Protein AF-A0A0U3KK46-F1 (afdb_monomer)

Secondary structure (DSSP, 8-state):
-PPP-------PPPB-TTSPBP-TTS--SPPPGGGGG--S-GGGGHHHHHHHHHHHHHHHHHB-EEEEEEEETTEEEEEEEETTSPPPEEEEES-SSSS-EEEEETTTEEEEESS--STTS---HHHHHHHHHHHHHHHHTT-EEEEEE--SSSS---EEEEEEE-STT-EEEEEEESSSPP-TTS-SS-EEPPPPPBP-

Nearest PDB structures (foldseek):
  5y31-assembly2_D  TM=2.344E-01  e=5.608E-01  Homo sapiens
  9ixm-assembly1_B  TM=4.205E-01  e=3.441E+00  Lacticaseibacillus
  4iy8-assembly2_B  TM=2.132E-01  e=8.053E+00  Bombyx mori

Structure (mmCIF, N/CA/C/O backbone):
data_AF-A0A0U3KK46-F1
#
_entry.id   AF-A0A0U3KK46-F1
#
loop_
_atom_site.group_PDB
_atom_site.id
_atom_site.type_symbol
_atom_site.label_atom_id
_atom_site.label_alt_id
_atom_site.label_comp_id
_atom_site.label_asym_id
_atom_site.label_entity_id
_atom_site.label_seq_id
_atom_site.pdbx_PDB_ins_code
_atom_site.Cartn_x
_atom_site.Cartn_y
_atom_site.Cartn_z
_atom_site.occupancy
_atom_site.B_iso_or_equiv
_atom_site.auth_seq_id
_atom_site.auth_comp_id
_atom_site.auth_asym_id
_atom_site.auth_atom_id
_atom_site.pdbx_PDB_model_num
ATOM 1 N N . MET A 1 1 ? -5.669 -20.459 -13.314 1.00 53.84 1 MET A N 1
ATOM 2 C CA . MET A 1 1 ? -5.099 -19.539 -12.306 1.00 53.84 1 MET A CA 1
ATOM 3 C C . MET A 1 1 ? -6.221 -18.665 -11.779 1.00 53.84 1 MET A C 1
ATOM 5 O O . MET A 1 1 ? -7.016 -18.204 -12.591 1.00 53.84 1 MET A O 1
ATOM 9 N N . SER A 1 2 ? -6.341 -18.516 -10.459 1.00 68.94 2 SER A N 1
ATOM 10 C CA . SER A 1 2 ? -7.434 -17.754 -9.840 1.00 68.94 2 SER A CA 1
ATOM 11 C C . SER A 1 2 ? -7.131 -16.260 -9.872 1.00 68.94 2 SER A C 1
ATOM 13 O O . SER A 1 2 ? -5.988 -15.866 -9.652 1.00 68.94 2 SER A O 1
ATOM 15 N N . ALA A 1 3 ? -8.153 -15.440 -10.114 1.00 87.25 3 ALA A N 1
ATOM 16 C CA . ALA A 1 3 ? -8.085 -14.023 -9.778 1.00 87.25 3 ALA A CA 1
ATOM 17 C C . ALA A 1 3 ? -7.863 -13.863 -8.264 1.00 87.25 3 ALA A C 1
ATOM 19 O O . ALA A 1 3 ? -8.211 -14.767 -7.490 1.00 87.25 3 ALA A O 1
ATOM 20 N N . TYR A 1 4 ? -7.280 -12.732 -7.861 1.00 94.75 4 TYR A N 1
ATOM 21 C CA . TYR A 1 4 ? -7.233 -12.343 -6.456 1.00 94.75 4 TYR A CA 1
ATOM 22 C C . TYR A 1 4 ? -8.650 -12.328 -5.871 1.00 94.75 4 TYR A C 1
ATOM 24 O O . TYR A 1 4 ? -9.615 -11.963 -6.547 1.00 94.75 4 TYR A O 1
ATOM 32 N N . ARG A 1 5 ? -8.765 -12.751 -4.614 1.00 95.88 5 ARG A N 1
ATOM 33 C CA . ARG A 1 5 ? -10.003 -12.695 -3.847 1.00 95.88 5 ARG A CA 1
ATOM 34 C C . ARG A 1 5 ? -9.671 -12.166 -2.462 1.00 95.88 5 ARG A C 1
ATOM 36 O O . ARG A 1 5 ? -8.870 -12.789 -1.765 1.00 95.88 5 ARG A O 1
ATOM 43 N N . ARG A 1 6 ? -10.332 -11.073 -2.075 1.00 96.38 6 ARG A N 1
ATOM 44 C CA . ARG A 1 6 ? -10.251 -10.523 -0.723 1.00 96.38 6 ARG A CA 1
ATOM 45 C C . ARG A 1 6 ? -10.602 -11.603 0.311 1.00 96.38 6 ARG A C 1
ATOM 47 O O . ARG A 1 6 ? -11.586 -12.328 0.099 1.00 96.38 6 ARG A O 1
ATOM 54 N N . PRO A 1 7 ? -9.813 -11.756 1.389 1.00 97.00 7 PRO A N 1
ATOM 55 C CA . PRO A 1 7 ? -10.197 -12.601 2.512 1.00 97.00 7 PRO A CA 1
ATOM 56 C C . PRO A 1 7 ? -11.500 -12.096 3.143 1.00 97.00 7 PRO A C 1
ATOM 58 O O . PRO A 1 7 ? -11.843 -10.924 3.039 1.00 97.00 7 PRO A O 1
ATOM 61 N N . ASP A 1 8 ? -12.232 -12.986 3.805 1.00 95.69 8 ASP A N 1
ATOM 62 C CA . ASP A 1 8 ? -13.387 -12.567 4.597 1.00 95.69 8 ASP A CA 1
ATOM 63 C C . ASP A 1 8 ? -12.879 -11.807 5.832 1.00 95.69 8 ASP A C 1
ATOM 65 O O . ASP A 1 8 ? -12.147 -12.377 6.646 1.00 95.69 8 ASP A O 1
ATOM 69 N N . VAL A 1 9 ? -13.188 -10.511 5.915 1.00 94.69 9 VAL A N 1
ATOM 70 C CA . VAL A 1 9 ? -12.752 -9.612 6.991 1.00 94.69 9 VAL A CA 1
ATOM 71 C C . VAL A 1 9 ? -13.970 -8.963 7.631 1.00 94.69 9 VAL A C 1
ATOM 73 O O . VAL A 1 9 ? -14.875 -8.490 6.946 1.00 94.69 9 VAL A O 1
ATOM 76 N N . GLU A 1 10 ? -13.994 -8.947 8.959 1.00 91.69 10 GLU A N 1
ATOM 77 C CA . GLU A 1 10 ? -15.065 -8.311 9.717 1.00 91.69 10 GLU A CA 1
ATOM 78 C C . GLU A 1 10 ? -14.791 -6.808 9.841 1.00 91.69 10 GLU A C 1
ATOM 80 O O . GLU A 1 10 ? -13.754 -6.402 10.365 1.00 91.69 10 GLU A O 1
ATOM 85 N N . ILE A 1 11 ? -15.732 -5.985 9.372 1.00 90.62 11 ILE A N 1
ATOM 86 C CA . ILE A 1 11 ? -15.740 -4.541 9.624 1.00 90.62 11 ILE A CA 1
ATOM 87 C C . ILE A 1 11 ? -16.647 -4.306 10.831 1.00 90.62 11 ILE A C 1
ATOM 89 O O . ILE A 1 11 ? -17.875 -4.346 10.728 1.00 90.62 11 ILE A O 1
ATOM 93 N N . ALA A 1 12 ? -16.027 -4.141 11.997 1.00 89.06 12 ALA A N 1
ATOM 94 C CA . ALA A 1 12 ? -16.736 -4.012 13.262 1.00 89.06 12 ALA A CA 1
ATOM 95 C C . ALA A 1 12 ? -17.372 -2.623 13.433 1.00 89.06 12 ALA A C 1
ATOM 97 O O . ALA A 1 12 ? -16.871 -1.612 12.944 1.00 89.06 12 ALA A O 1
ATOM 98 N N . THR A 1 13 ? -18.470 -2.572 14.190 1.00 91.50 13 THR A N 1
ATOM 99 C CA . THR A 1 13 ? -19.022 -1.314 14.708 1.00 91.50 13 THR A CA 1
ATOM 100 C C . THR A 1 13 ? -18.378 -0.995 16.052 1.00 91.50 13 THR A C 1
ATOM 102 O O . THR A 1 13 ? -18.430 -1.811 16.973 1.00 91.50 13 THR A O 1
ATOM 105 N N . PHE A 1 14 ? -17.821 0.206 16.173 1.00 91.19 14 PHE A N 1
ATOM 106 C CA . PHE A 1 14 ? -17.196 0.701 17.399 1.00 91.19 14 PHE A CA 1
ATOM 107 C C . PHE A 1 14 ? -18.153 1.611 18.164 1.00 91.19 14 PHE A C 1
ATOM 109 O O . PHE A 1 14 ? -19.016 2.244 17.555 1.00 91.19 14 PHE A O 1
ATOM 116 N N . LEU A 1 15 ? -18.030 1.652 19.491 1.00 92.00 15 LEU A N 1
ATOM 117 C CA . LEU A 1 15 ? -18.895 2.445 20.366 1.00 92.00 15 LEU A CA 1
ATOM 118 C C . LEU A 1 15 ? -18.085 3.528 21.085 1.00 92.00 15 LEU A C 1
ATOM 120 O O . LEU A 1 15 ? -16.973 3.255 21.529 1.00 92.00 15 LEU A O 1
ATOM 124 N N . ASP A 1 16 ? -18.672 4.716 21.231 1.00 89.06 16 ASP A N 1
ATOM 125 C CA . ASP A 1 16 ? -18.133 5.803 22.050 1.00 89.06 16 ASP A C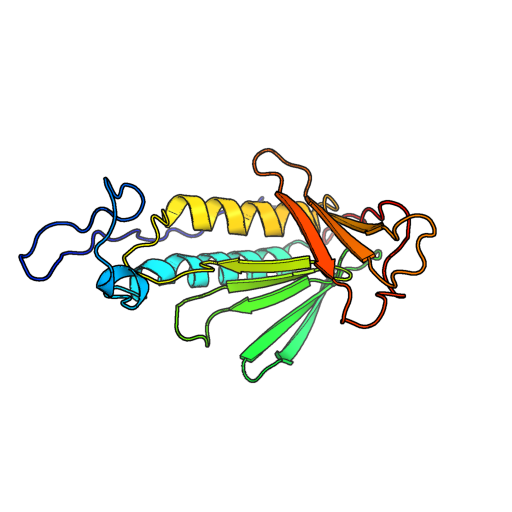A 1
ATOM 126 C C . ASP A 1 16 ? -18.277 5.527 23.560 1.00 89.06 16 ASP A C 1
ATOM 128 O O . ASP A 1 16 ? -18.850 4.518 23.988 1.00 89.06 16 ASP A O 1
ATOM 132 N N . ASP A 1 17 ? -17.772 6.450 24.384 1.00 88.19 17 ASP A N 1
ATOM 133 C CA . ASP A 1 17 ? -17.828 6.360 25.850 1.00 88.19 17 ASP A CA 1
ATOM 134 C C . ASP A 1 17 ? -19.273 6.336 26.398 1.00 88.19 17 ASP A C 1
ATOM 136 O O . ASP A 1 17 ? -19.518 5.863 27.512 1.00 88.19 17 ASP A O 1
ATOM 140 N N . GLU A 1 18 ? -20.254 6.805 25.620 1.00 91.12 18 GLU A N 1
ATOM 141 C CA . GLU A 1 18 ? -21.683 6.743 25.937 1.00 91.12 18 GLU A CA 1
ATOM 142 C C . GLU A 1 18 ? -22.379 5.480 25.390 1.00 91.12 18 GLU A C 1
ATOM 144 O O . GLU A 1 18 ? -23.590 5.311 25.571 1.00 91.12 18 GLU A O 1
ATOM 149 N N . GLY A 1 19 ? -21.636 4.575 24.748 1.00 91.75 19 GLY A N 1
ATOM 150 C CA . GLY A 1 19 ? -22.142 3.333 24.169 1.00 91.75 19 GLY A CA 1
ATOM 151 C C . GLY A 1 19 ? -22.885 3.512 22.842 1.00 91.75 19 GLY A C 1
ATOM 152 O O . GLY A 1 19 ? -23.652 2.629 22.449 1.00 91.75 19 GLY A O 1
ATOM 153 N N . ARG A 1 20 ? -22.709 4.644 22.154 1.00 91.12 20 ARG A N 1
ATOM 154 C CA . ARG A 1 20 ? -23.314 4.925 20.845 1.00 91.12 20 ARG A CA 1
ATOM 155 C C . ARG A 1 20 ? -22.350 4.538 19.722 1.00 91.12 20 ARG A C 1
ATOM 157 O O . ARG A 1 20 ? -21.152 4.744 19.874 1.00 91.12 20 ARG A O 1
ATOM 164 N N . PRO A 1 21 ? -22.841 4.025 18.580 1.00 91.44 21 PRO A N 1
ATOM 165 C CA . PRO A 1 21 ? -21.989 3.746 17.430 1.00 91.44 21 PRO A CA 1
ATOM 166 C C . PRO A 1 21 ? -21.216 4.979 16.954 1.00 91.44 21 PRO A C 1
ATOM 168 O O . PRO A 1 21 ? -21.819 6.024 16.704 1.00 91.44 21 PRO A O 1
ATOM 171 N N . VAL A 1 22 ? -19.901 4.833 16.791 1.00 87.81 22 VAL A N 1
ATOM 172 C CA . VAL A 1 22 ? -19.042 5.837 16.156 1.00 87.81 22 VAL A CA 1
ATOM 173 C C . VAL A 1 22 ? -19.237 5.739 14.638 1.00 87.81 22 VAL A C 1
ATOM 175 O O . VAL A 1 22 ? -19.033 4.660 14.078 1.00 87.81 22 VAL A O 1
ATOM 178 N N . PRO A 1 23 ? -19.632 6.823 13.949 1.00 86.88 23 PRO A N 1
ATOM 179 C CA . PRO A 1 23 ? -19.991 6.778 12.534 1.00 86.88 23 PRO A CA 1
ATOM 180 C C . PRO A 1 23 ? -18.764 6.957 11.624 1.00 86.88 23 PRO A C 1
ATOM 182 O O . PRO A 1 23 ? -18.759 7.832 10.764 1.00 86.88 23 PRO A O 1
ATOM 185 N N . TYR A 1 24 ? -17.713 6.156 11.819 1.00 87.19 24 TYR A N 1
ATOM 186 C CA . TYR A 1 24 ? -16.549 6.169 10.923 1.00 87.19 24 TYR A CA 1
ATOM 187 C C . TYR A 1 24 ? -16.974 5.950 9.458 1.00 87.19 24 TYR A C 1
ATOM 189 O O . TYR A 1 24 ? -17.859 5.132 9.197 1.00 87.19 24 TYR A O 1
ATOM 197 N N . GLY A 1 25 ? -16.373 6.700 8.528 1.00 84.12 25 GLY A N 1
ATOM 198 C CA . GLY A 1 25 ? -16.708 6.693 7.097 1.00 84.12 25 GLY A CA 1
ATOM 199 C C . GLY A 1 25 ? -17.993 7.452 6.738 1.00 84.12 25 GLY A C 1
ATOM 200 O O . GLY A 1 25 ? -18.410 7.471 5.582 1.00 84.12 25 GLY A O 1
ATOM 201 N N . THR A 1 26 ? -18.679 8.026 7.732 1.00 86.31 26 THR A N 1
ATOM 202 C CA . THR A 1 26 ? -19.918 8.799 7.556 1.00 86.31 26 THR A CA 1
ATOM 203 C C . THR A 1 26 ? -20.026 9.973 8.537 1.00 86.31 26 THR A C 1
ATOM 205 O O . THR A 1 26 ? -21.137 10.399 8.887 1.00 86.31 26 THR A O 1
ATOM 208 N N . LEU A 1 27 ? -18.893 10.492 9.017 1.00 84.44 27 LEU A N 1
ATOM 209 C CA . LEU A 1 27 ? -18.837 11.619 9.941 1.00 84.44 27 LEU A CA 1
ATOM 210 C C . LEU A 1 27 ? -19.569 12.829 9.345 1.00 84.44 27 LEU A C 1
ATOM 212 O O . LEU A 1 27 ? -19.473 13.154 8.163 1.00 84.44 27 LEU A O 1
ATOM 216 N N . GLN A 1 28 ? -20.337 13.516 10.191 1.00 80.81 28 GLN A N 1
ATOM 217 C CA . GLN A 1 28 ? -21.074 14.716 9.806 1.00 80.81 28 GLN A CA 1
ATOM 218 C C . GLN A 1 28 ? -20.640 15.910 10.645 1.00 80.81 28 GLN A C 1
ATOM 220 O O . GLN A 1 28 ? -20.588 15.832 11.872 1.00 80.81 28 GLN A O 1
ATOM 225 N N . GLY A 1 29 ? -20.446 17.044 9.973 1.00 84.06 29 GLY A N 1
ATOM 226 C CA . GLY A 1 29 ? -20.009 18.286 10.605 1.00 84.06 29 GLY A CA 1
ATOM 227 C C . GLY A 1 29 ? -18.508 18.308 10.886 1.00 84.06 29 GLY A C 1
ATOM 228 O O . GLY A 1 29 ? -17.776 17.415 10.473 1.00 84.06 29 GLY A O 1
ATOM 229 N N . ASP A 1 30 ? -18.064 19.357 11.575 1.00 85.75 30 ASP A N 1
ATOM 230 C CA . ASP A 1 30 ? -16.657 19.530 11.926 1.00 85.75 30 ASP A CA 1
ATOM 231 C C . ASP A 1 30 ? -16.329 18.732 13.200 1.00 85.75 30 ASP A C 1
ATOM 233 O O . ASP A 1 30 ? -16.954 18.969 14.244 1.00 85.75 30 ASP A O 1
ATOM 237 N N . PRO A 1 31 ? -15.357 17.801 13.154 1.00 86.88 31 PRO A N 1
ATOM 238 C CA . PRO A 1 31 ? -14.890 17.111 14.347 1.00 86.88 31 PRO A CA 1
ATOM 239 C C . PRO A 1 31 ? -14.307 18.099 15.372 1.00 86.88 31 PRO A C 1
ATOM 241 O O . PRO A 1 31 ? -13.705 19.104 14.984 1.00 86.88 31 PRO A O 1
ATOM 244 N N . PRO A 1 32 ? -14.443 17.831 16.684 1.00 88.50 32 PRO A N 1
ATOM 245 C CA . PRO A 1 32 ? -13.783 18.639 17.707 1.00 88.50 32 PRO A CA 1
ATOM 246 C C . PRO A 1 32 ? -12.255 18.557 17.567 1.00 88.50 32 PRO A C 1
ATOM 248 O O . PRO A 1 32 ? -11.724 17.548 17.104 1.00 88.50 32 PRO A O 1
ATOM 251 N N . GLU A 1 33 ? -11.539 19.594 18.010 1.00 90.38 33 GLU A N 1
ATOM 252 C CA . GLU A 1 33 ? -10.077 19.699 17.860 1.00 90.38 33 GLU A CA 1
ATOM 253 C C . GLU A 1 33 ? -9.342 18.476 18.435 1.00 90.38 33 GLU A C 1
ATOM 255 O O . GLU A 1 33 ? -8.393 17.962 17.845 1.00 90.38 33 GLU A O 1
ATOM 260 N N . GLU A 1 34 ? -9.814 17.943 19.564 1.00 88.81 34 GLU A N 1
ATOM 261 C CA . GLU A 1 34 ? -9.204 16.781 20.206 1.00 88.81 34 GLU A CA 1
ATOM 262 C C . GLU A 1 34 ? -9.273 15.511 19.339 1.00 88.81 34 GLU A C 1
ATOM 264 O O . GLU A 1 34 ? -8.404 14.644 19.462 1.00 88.81 34 GLU A O 1
ATOM 269 N N . ALA A 1 35 ? -10.261 15.400 18.441 1.00 89.56 35 ALA A N 1
ATOM 270 C CA . ALA A 1 35 ? -10.423 14.242 17.562 1.00 89.56 35 ALA A CA 1
ATOM 271 C C . ALA A 1 35 ? -9.293 14.129 16.525 1.00 89.56 35 ALA A C 1
ATOM 273 O O . ALA A 1 35 ? -8.948 13.018 16.132 1.00 89.56 35 ALA A O 1
ATOM 274 N N . TYR A 1 36 ? -8.644 15.239 16.154 1.00 89.69 36 TYR A N 1
ATOM 275 C CA . TYR A 1 36 ? -7.491 15.233 15.243 1.00 89.69 36 TYR A CA 1
ATOM 276 C C . TYR A 1 36 ? -6.224 14.633 15.868 1.00 89.69 36 TYR A C 1
ATOM 278 O O . TYR A 1 36 ? -5.303 14.234 15.159 1.00 89.69 36 TYR A O 1
ATOM 286 N N . SER A 1 37 ? -6.159 14.561 17.200 1.00 91.19 37 SER A N 1
ATOM 287 C CA . SER A 1 37 ? -4.998 14.048 17.944 1.00 91.19 37 SER A CA 1
ATOM 288 C C . SER A 1 37 ? -5.280 12.737 18.680 1.00 91.19 37 SER A C 1
ATOM 290 O O . SER A 1 37 ? -4.422 12.243 19.415 1.00 91.19 37 SER A O 1
ATOM 292 N N . ARG A 1 38 ? -6.478 12.170 18.508 1.00 91.50 38 ARG A N 1
ATOM 293 C CA . ARG A 1 38 ? -6.921 10.946 19.176 1.00 91.50 38 ARG A CA 1
ATOM 294 C C . ARG A 1 38 ? -7.233 9.871 18.147 1.00 91.50 38 ARG A C 1
ATOM 296 O O . ARG A 1 38 ? -7.780 10.171 17.099 1.00 91.50 38 ARG A O 1
ATOM 303 N N . CYS A 1 39 ? -6.897 8.629 18.469 1.00 92.88 39 CYS A N 1
ATOM 304 C CA . CYS A 1 39 ? -7.320 7.439 17.740 1.00 92.88 39 CYS A CA 1
ATOM 305 C C . CYS A 1 39 ? -7.897 6.477 18.777 1.00 92.88 39 CYS A C 1
ATOM 307 O O . CYS A 1 39 ? -7.138 5.773 19.447 1.00 92.88 39 CYS A O 1
ATOM 309 N N . ALA A 1 40 ? -9.214 6.513 18.977 1.00 92.44 40 ALA A N 1
ATOM 310 C CA . ALA A 1 40 ? -9.873 5.715 20.010 1.00 92.44 40 ALA A CA 1
ATOM 311 C C . ALA A 1 40 ? -9.884 4.218 19.668 1.00 92.44 40 ALA A C 1
ATOM 313 O O . ALA A 1 40 ? -9.733 3.387 20.561 1.00 92.44 40 ALA A O 1
ATOM 314 N N . HIS A 1 41 ? -10.001 3.898 18.375 1.00 93.25 41 HIS A N 1
ATOM 315 C CA . HIS A 1 41 ? -10.172 2.533 17.875 1.00 93.25 41 HIS A CA 1
ATOM 316 C C . HIS A 1 41 ? -9.154 2.192 16.775 1.00 93.25 41 HIS A C 1
ATOM 318 O O . HIS A 1 41 ? -9.547 2.015 15.621 1.00 93.25 41 HIS A O 1
ATOM 324 N N . PRO A 1 42 ? -7.839 2.118 17.067 1.00 94.06 42 PRO A N 1
ATOM 325 C CA . PRO A 1 42 ? -6.836 1.741 16.064 1.00 94.06 42 PRO A CA 1
ATOM 326 C C . PRO A 1 42 ? -7.087 0.348 15.468 1.00 94.06 42 PRO A C 1
ATOM 328 O O . PRO A 1 42 ? -6.765 0.105 14.307 1.00 94.06 42 PRO A O 1
ATOM 331 N N . GLU A 1 43 ? -7.702 -0.557 16.230 1.00 94.00 43 GLU A N 1
ATOM 332 C CA . GLU A 1 43 ? -8.060 -1.907 15.798 1.00 94.00 43 GLU A CA 1
ATOM 333 C C . GLU A 1 43 ? -9.053 -1.934 14.623 1.00 94.00 43 GLU A C 1
ATOM 335 O O . GLU A 1 43 ? -9.151 -2.952 13.937 1.00 94.00 43 GLU A O 1
ATOM 340 N N . ARG A 1 44 ? -9.735 -0.815 14.320 1.00 94.56 44 ARG A N 1
ATOM 341 C CA . ARG A 1 44 ? -10.600 -0.693 13.132 1.00 94.56 44 ARG A CA 1
ATOM 342 C C . ARG A 1 44 ? -9.851 -0.926 11.821 1.00 94.56 44 ARG A C 1
ATOM 344 O O . ARG A 1 44 ? -10.468 -1.311 10.835 1.00 94.56 44 ARG A O 1
ATOM 351 N N . PHE A 1 45 ? -8.530 -0.744 11.824 1.00 96.44 45 PHE A N 1
ATOM 352 C CA . PHE A 1 45 ? -7.676 -0.915 10.652 1.00 96.44 45 PHE A CA 1
ATOM 353 C C . PHE A 1 45 ? -7.021 -2.304 10.547 1.00 96.44 45 PHE A C 1
ATOM 355 O O . PHE A 1 45 ? -6.326 -2.576 9.572 1.00 96.44 45 PHE A O 1
ATOM 362 N N . GLU A 1 46 ? -7.263 -3.233 11.481 1.00 96.62 46 GLU A N 1
ATOM 363 C CA . GLU A 1 46 ? -6.770 -4.622 11.370 1.00 96.62 46 GLU A CA 1
ATOM 364 C C . GLU A 1 46 ? -7.138 -5.324 10.040 1.00 96.62 46 GLU A C 1
ATOM 366 O O . GLU A 1 46 ? -6.304 -6.070 9.507 1.00 96.62 46 GLU A O 1
ATOM 371 N N . PRO A 1 47 ? -8.314 -5.072 9.419 1.00 97.94 47 PRO A N 1
ATOM 372 C CA . PRO A 1 47 ? -8.612 -5.579 8.081 1.00 97.94 47 PRO A CA 1
ATOM 373 C C . PRO A 1 47 ? -7.580 -5.186 7.012 1.00 97.94 47 PRO A C 1
ATOM 375 O O . PRO A 1 47 ? -7.311 -5.992 6.121 1.00 97.94 47 PRO A O 1
ATOM 378 N N . VAL A 1 48 ? -6.948 -4.009 7.114 1.00 98.06 48 VAL A N 1
ATOM 379 C CA . VAL A 1 48 ? -5.906 -3.549 6.173 1.00 98.06 48 VAL A CA 1
ATOM 380 C C . VAL A 1 48 ? -4.706 -4.491 6.210 1.00 98.06 48 VAL A C 1
ATOM 382 O O . V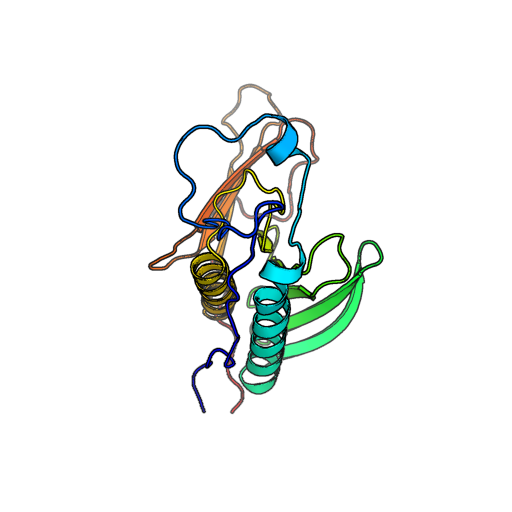AL A 1 48 ? -4.225 -4.945 5.171 1.00 98.06 48 VAL A O 1
ATOM 385 N N . VAL A 1 49 ? -4.264 -4.870 7.411 1.00 98.19 49 VAL A N 1
ATOM 386 C CA . VAL A 1 49 ? -3.170 -5.831 7.610 1.00 98.19 49 VAL A CA 1
ATOM 387 C C . VAL A 1 49 ? -3.531 -7.200 7.027 1.00 98.19 49 VAL A C 1
ATOM 389 O O . VAL A 1 49 ? -2.694 -7.842 6.384 1.00 98.19 49 VAL A O 1
ATOM 392 N N . ALA A 1 50 ? -4.769 -7.659 7.230 1.00 98.31 50 ALA A N 1
ATOM 393 C CA . ALA A 1 50 ? -5.241 -8.935 6.696 1.00 98.31 50 ALA A CA 1
ATOM 394 C C . ALA A 1 50 ? -5.262 -8.947 5.156 1.00 98.31 50 ALA A C 1
ATOM 396 O O . ALA A 1 50 ? -4.743 -9.882 4.537 1.00 98.31 50 ALA A O 1
ATOM 397 N N . VAL A 1 51 ? -5.795 -7.892 4.537 1.00 98.62 51 VAL A N 1
ATOM 398 C CA . VAL A 1 51 ? -5.853 -7.735 3.076 1.00 98.62 51 VAL A CA 1
ATOM 399 C C . VAL A 1 51 ? -4.459 -7.583 2.470 1.00 98.62 51 VAL A C 1
ATOM 401 O O . VAL A 1 51 ? -4.138 -8.277 1.506 1.00 98.62 51 VAL A O 1
ATOM 404 N N . ALA A 1 52 ? -3.578 -6.779 3.069 1.00 98.56 52 ALA A N 1
ATOM 405 C CA . ALA A 1 52 ? -2.203 -6.619 2.598 1.00 98.56 52 ALA A CA 1
ATOM 406 C C . ALA A 1 52 ? -1.423 -7.947 2.598 1.00 98.56 52 ALA A C 1
ATOM 408 O O . ALA A 1 52 ? -0.670 -8.235 1.662 1.00 98.56 52 ALA A O 1
ATOM 409 N N . ARG A 1 53 ? -1.625 -8.799 3.615 1.00 98.50 53 ARG A N 1
ATOM 410 C CA . ARG A 1 53 ? -1.033 -10.150 3.653 1.00 98.50 53 ARG A CA 1
ATOM 411 C C . ARG A 1 53 ? -1.581 -11.039 2.542 1.00 98.50 53 ARG A C 1
ATOM 413 O O . ARG A 1 53 ? -0.795 -11.688 1.855 1.00 98.50 53 ARG A O 1
ATOM 420 N N . ALA A 1 54 ? -2.896 -11.033 2.330 1.00 98.56 54 ALA A N 1
ATOM 421 C CA . ALA A 1 54 ? -3.523 -11.808 1.263 1.00 98.56 54 ALA A CA 1
ATOM 422 C C . ALA A 1 54 ? -3.061 -11.356 -0.133 1.00 98.56 54 ALA A C 1
ATOM 424 O O . ALA A 1 54 ? -2.817 -12.197 -1.002 1.00 98.56 54 ALA A O 1
ATOM 425 N N . LEU A 1 55 ? -2.879 -10.048 -0.344 1.00 98.62 55 LEU A N 1
ATOM 426 C CA . LEU A 1 55 ? -2.280 -9.502 -1.562 1.00 98.62 55 LEU A CA 1
ATOM 427 C C . LEU A 1 55 ? -0.852 -10.018 -1.744 1.00 98.62 55 LEU A C 1
ATOM 429 O O . LEU A 1 55 ? -0.545 -10.572 -2.796 1.00 98.62 55 LEU A O 1
ATOM 433 N N . LEU A 1 56 ? 0.009 -9.913 -0.727 1.00 98.56 56 LEU A N 1
ATOM 434 C CA . LEU A 1 56 ? 1.381 -10.427 -0.797 1.00 98.56 56 LEU A CA 1
ATOM 435 C C . LEU A 1 56 ? 1.414 -11.921 -1.166 1.00 98.56 56 LEU A C 1
ATOM 437 O O . LEU A 1 56 ? 2.159 -12.323 -2.065 1.00 98.56 56 LEU A O 1
ATOM 441 N N . GLU A 1 57 ? 0.598 -12.743 -0.508 1.00 98.19 57 GLU A N 1
ATOM 442 C CA . GLU A 1 57 ? 0.486 -14.173 -0.809 1.00 98.19 57 GLU A CA 1
ATOM 443 C C . GLU A 1 57 ? 0.033 -14.415 -2.253 1.00 98.19 57 GLU A C 1
ATOM 445 O O . GLU A 1 57 ? 0.645 -15.209 -2.976 1.00 98.19 57 GLU A O 1
ATOM 450 N N . HIS A 1 58 ? -0.992 -13.688 -2.703 1.00 98.12 58 HIS A N 1
ATOM 451 C CA . HIS A 1 58 ? -1.480 -13.763 -4.073 1.00 98.12 58 HIS A CA 1
ATOM 452 C C . HIS A 1 58 ? -0.405 -13.379 -5.094 1.00 98.12 58 HIS A C 1
ATOM 454 O O . HIS A 1 58 ? -0.230 -14.090 -6.088 1.00 98.12 58 HIS A O 1
ATOM 460 N N . LEU A 1 59 ? 0.328 -12.289 -4.854 1.00 98.06 59 LEU A N 1
ATOM 461 C CA . LEU A 1 59 ? 1.370 -11.804 -5.753 1.00 98.06 59 LEU A CA 1
ATOM 462 C C . LEU A 1 59 ? 2.488 -12.838 -5.915 1.00 98.06 59 LEU A C 1
ATOM 464 O O . LEU A 1 59 ? 2.856 -13.183 -7.039 1.00 98.06 59 LEU A O 1
ATOM 468 N N . VAL A 1 60 ? 2.975 -13.394 -4.802 1.00 97.75 60 VAL A N 1
ATOM 469 C CA . VAL A 1 60 ? 4.026 -14.423 -4.807 1.00 97.75 60 VAL A CA 1
ATOM 470 C C . VAL A 1 60 ? 3.565 -15.690 -5.533 1.00 97.75 60 VAL A C 1
ATOM 472 O O . VAL A 1 60 ? 4.341 -16.280 -6.294 1.00 97.75 60 VAL A O 1
ATOM 475 N N . ALA A 1 61 ? 2.309 -16.097 -5.332 1.00 97.12 61 ALA A N 1
ATOM 476 C CA . ALA A 1 61 ? 1.740 -17.291 -5.951 1.00 97.12 61 ALA A CA 1
ATOM 477 C C . ALA A 1 61 ? 1.441 -17.125 -7.452 1.00 97.12 61 ALA A C 1
ATOM 479 O O . ALA A 1 61 ? 1.497 -18.102 -8.197 1.00 97.12 61 ALA A O 1
ATOM 480 N N . THR A 1 62 ? 1.121 -15.910 -7.902 1.00 97.50 62 THR A N 1
ATOM 481 C CA . THR A 1 62 ? 0.596 -15.659 -9.257 1.00 97.50 62 THR A CA 1
ATOM 482 C C . THR A 1 62 ? 1.665 -15.176 -10.232 1.00 97.50 62 THR A C 1
ATOM 484 O O . THR A 1 62 ? 1.610 -15.523 -11.414 1.00 97.50 62 THR A O 1
ATOM 487 N N . TYR A 1 63 ? 2.643 -14.402 -9.758 1.00 97.56 63 TYR A N 1
ATOM 488 C CA . TYR A 1 63 ? 3.615 -13.717 -10.609 1.00 97.56 63 TYR A CA 1
ATOM 489 C C . TYR A 1 63 ? 5.032 -14.272 -10.466 1.00 97.56 63 TYR A C 1
ATOM 491 O O . TYR A 1 63 ? 5.435 -14.781 -9.417 1.00 97.56 63 TYR A O 1
ATOM 499 N N . GLU A 1 64 ? 5.796 -14.183 -11.551 1.00 97.69 64 GLU A N 1
ATOM 500 C CA . GLU A 1 64 ? 7.219 -14.501 -11.600 1.00 97.69 64 GLU A CA 1
ATOM 501 C C . GLU A 1 64 ? 8.009 -13.404 -10.886 1.00 97.69 64 GLU A C 1
ATOM 503 O O . GLU A 1 64 ? 8.436 -12.420 -11.488 1.00 97.69 64 GLU A O 1
ATOM 508 N N . VAL A 1 65 ? 8.178 -13.568 -9.575 1.00 98.25 65 VAL A N 1
ATOM 509 C CA . VAL A 1 65 ? 8.891 -12.614 -8.723 1.00 98.25 65 VAL A CA 1
ATOM 510 C C . VAL A 1 65 ? 9.950 -13.306 -7.877 1.00 98.25 65 VAL A C 1
ATOM 512 O O . VAL A 1 65 ? 9.747 -14.425 -7.388 1.00 98.25 65 VAL A O 1
ATOM 515 N N . GLU A 1 66 ? 11.066 -12.614 -7.673 1.00 98.38 66 GLU A N 1
ATOM 516 C CA . GLU A 1 66 ? 11.994 -12.889 -6.583 1.00 98.38 66 GLU A CA 1
ATOM 517 C C . GLU A 1 66 ? 11.503 -12.156 -5.332 1.00 98.38 66 GLU A C 1
ATOM 519 O O . GLU A 1 66 ? 11.259 -10.948 -5.367 1.00 98.38 66 GLU A O 1
ATOM 524 N N . ARG A 1 67 ? 11.356 -12.889 -4.225 1.00 98.12 67 ARG A N 1
ATOM 525 C CA . ARG A 1 67 ? 11.016 -12.321 -2.921 1.00 98.12 67 ARG A CA 1
ATOM 526 C C . ARG A 1 67 ? 12.266 -12.220 -2.059 1.00 98.12 67 ARG A C 1
ATOM 528 O O . ARG A 1 67 ? 12.970 -13.212 -1.874 1.00 98.12 67 ARG A O 1
ATOM 535 N N . ARG A 1 68 ? 12.459 -11.058 -1.444 1.00 98.50 68 ARG A N 1
ATOM 536 C CA . ARG A 1 68 ? 13.451 -10.826 -0.395 1.00 98.50 68 ARG A CA 1
ATOM 537 C C . ARG A 1 68 ? 12.790 -10.138 0.791 1.00 98.50 68 ARG A C 1
ATOM 539 O O . ARG A 1 68 ? 12.079 -9.159 0.609 1.00 98.50 68 ARG A O 1
ATOM 546 N N . ASP A 1 69 ? 13.077 -10.618 1.991 1.00 97.94 69 ASP A N 1
ATOM 547 C CA . ASP A 1 69 ? 12.680 -9.947 3.226 1.00 97.94 69 ASP A CA 1
ATOM 548 C C . ASP A 1 69 ? 13.869 -9.125 3.759 1.00 97.94 69 ASP A C 1
ATOM 550 O O . ASP A 1 69 ? 15.019 -9.569 3.708 1.00 97.94 69 ASP A O 1
ATOM 554 N N . ASP A 1 70 ? 13.598 -7.906 4.215 1.00 95.81 70 ASP A N 1
ATOM 555 C CA . ASP A 1 70 ? 14.573 -6.934 4.718 1.00 95.81 70 ASP A CA 1
ATOM 556 C C . ASP A 1 70 ? 13.985 -6.154 5.910 1.00 95.81 70 ASP A C 1
ATOM 558 O O . ASP A 1 70 ? 12.854 -6.397 6.342 1.00 95.81 70 ASP A O 1
ATOM 562 N N . VAL A 1 71 ? 14.751 -5.205 6.443 1.00 93.94 71 VAL A N 1
ATOM 563 C CA . VAL A 1 71 ? 14.293 -4.239 7.441 1.00 93.94 71 VAL A CA 1
ATOM 564 C C . VAL A 1 71 ? 14.597 -2.832 6.941 1.00 93.94 71 VAL A C 1
ATOM 566 O O . VAL A 1 71 ? 15.758 -2.460 6.785 1.00 93.94 71 VAL A O 1
ATOM 569 N N . VAL A 1 72 ? 13.555 -2.033 6.718 1.00 90.69 72 VAL A N 1
ATOM 570 C CA . VAL A 1 72 ? 13.670 -0.625 6.306 1.00 90.69 72 VAL A CA 1
ATOM 571 C C . VAL A 1 72 ? 13.029 0.234 7.386 1.00 90.69 72 VAL A C 1
ATOM 573 O O . VAL A 1 72 ? 11.924 -0.062 7.833 1.00 90.69 72 VAL A O 1
ATOM 576 N N . ASP A 1 73 ? 13.751 1.249 7.863 1.00 89.00 73 ASP A N 1
ATOM 577 C CA . ASP A 1 73 ? 13.308 2.146 8.943 1.00 89.00 73 ASP A CA 1
ATOM 578 C C . ASP A 1 73 ? 12.824 1.410 10.204 1.00 89.00 73 ASP A C 1
ATOM 580 O O . ASP A 1 73 ? 11.876 1.805 10.880 1.00 89.00 73 ASP A O 1
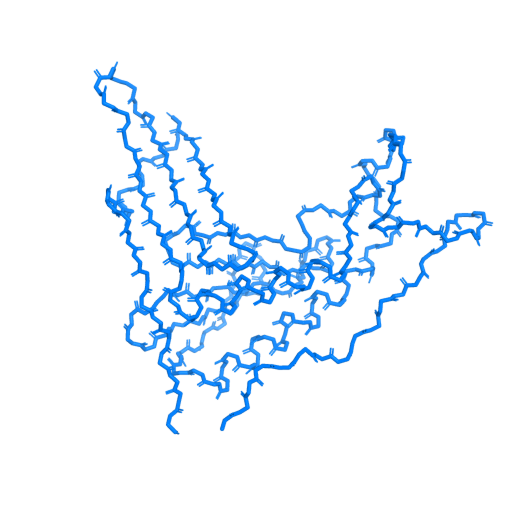ATOM 584 N N . GLY A 1 74 ? 13.486 0.292 10.521 1.00 91.00 74 GLY A N 1
ATOM 585 C CA . GLY A 1 74 ? 13.165 -0.545 11.678 1.00 91.00 74 GLY A CA 1
ATOM 586 C C . GLY A 1 74 ? 11.913 -1.413 11.517 1.00 91.00 74 GLY A C 1
ATOM 587 O O . GLY A 1 74 ? 11.568 -2.130 12.455 1.00 91.00 74 GLY A O 1
ATOM 588 N N . ARG A 1 75 ? 11.257 -1.398 10.350 1.00 92.69 75 ARG A N 1
ATOM 589 C CA . ARG A 1 75 ? 10.084 -2.226 10.050 1.00 92.69 75 ARG A CA 1
ATOM 590 C C . ARG A 1 75 ? 10.438 -3.386 9.116 1.00 92.69 75 ARG A C 1
ATOM 592 O O . ARG A 1 75 ? 11.228 -3.190 8.189 1.00 92.69 75 ARG A O 1
ATOM 599 N N . PRO A 1 76 ? 9.851 -4.580 9.316 1.00 95.56 76 PRO A N 1
ATOM 600 C CA . PRO A 1 76 ? 9.932 -5.660 8.340 1.00 95.56 76 PRO A CA 1
ATOM 601 C C . PRO A 1 76 ? 9.394 -5.207 6.980 1.00 95.56 76 PRO A C 1
ATOM 603 O O . PRO A 1 76 ? 8.276 -4.698 6.887 1.00 95.56 76 PRO A O 1
ATOM 606 N N . THR A 1 77 ? 10.184 -5.427 5.934 1.00 97.75 77 THR A N 1
ATOM 607 C CA . THR A 1 77 ? 9.851 -5.039 4.562 1.00 97.75 77 THR A CA 1
ATOM 608 C C . THR A 1 77 ? 10.01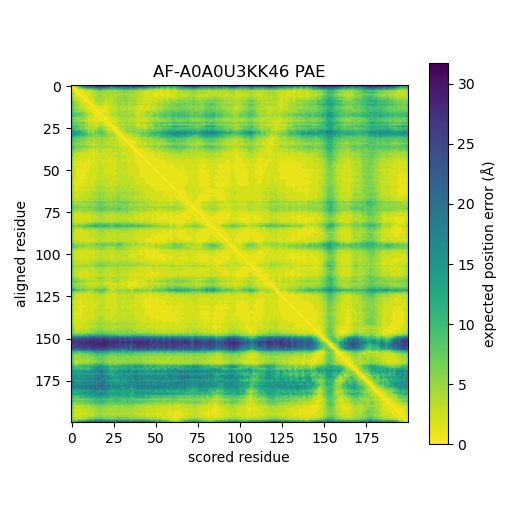5 -6.235 3.642 1.00 97.75 77 THR A C 1
ATOM 610 O O . THR A 1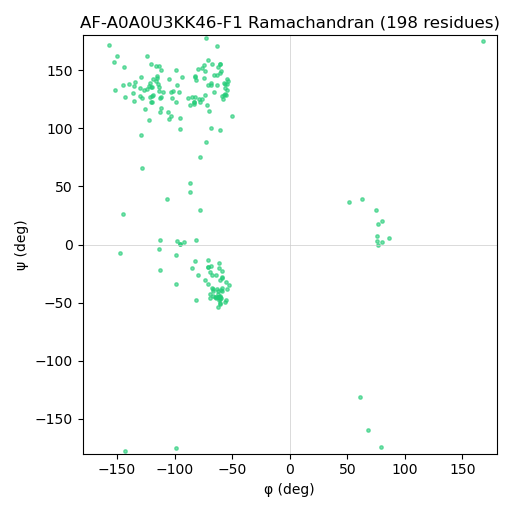 77 ? 11.092 -6.824 3.573 1.00 97.75 77 THR A O 1
ATOM 613 N N . THR A 1 78 ? 8.981 -6.565 2.876 1.00 98.62 78 THR A N 1
ATOM 614 C CA . THR A 1 78 ? 9.072 -7.565 1.810 1.00 98.62 78 THR A CA 1
ATOM 615 C C . THR A 1 78 ? 9.246 -6.862 0.472 1.00 98.62 78 THR A C 1
ATOM 617 O O . THR A 1 78 ? 8.415 -6.052 0.072 1.00 98.62 78 THR A O 1
ATOM 620 N N . VAL A 1 79 ? 10.327 -7.183 -0.232 1.00 98.62 79 VAL A N 1
ATOM 621 C CA . VAL A 1 79 ? 10.647 -6.685 -1.571 1.00 98.62 79 VAL A CA 1
ATOM 622 C C . VAL A 1 79 ? 10.326 -7.773 -2.591 1.00 98.62 79 VAL A C 1
ATOM 624 O O . VAL A 1 79 ? 10.817 -8.899 -2.483 1.00 98.62 79 VAL A O 1
ATOM 627 N N . LEU A 1 80 ? 9.514 -7.429 -3.587 1.00 98.69 80 LEU A N 1
ATOM 628 C CA . LEU A 1 80 ? 9.166 -8.267 -4.727 1.00 98.69 80 LEU A CA 1
ATOM 629 C C . LEU A 1 80 ? 9.768 -7.665 -5.997 1.00 98.69 80 LEU A C 1
ATOM 631 O O . LEU A 1 80 ? 9.379 -6.579 -6.434 1.00 98.69 80 LEU A O 1
ATOM 635 N N . THR A 1 81 ? 10.711 -8.387 -6.593 1.00 98.50 81 THR A N 1
ATOM 636 C CA . THR A 1 81 ? 11.360 -8.005 -7.850 1.00 98.50 81 THR A CA 1
ATOM 637 C C . THR A 1 81 ? 10.767 -8.838 -8.986 1.00 98.50 81 THR A C 1
ATOM 639 O O . THR A 1 81 ? 11.007 -10.049 -9.023 1.00 98.50 81 THR A O 1
ATOM 642 N N . PRO A 1 82 ? 9.992 -8.244 -9.909 1.00 98.12 82 PRO A N 1
ATOM 643 C CA . PRO A 1 82 ? 9.389 -8.984 -11.011 1.00 98.12 82 PRO A CA 1
ATOM 644 C C . PRO A 1 82 ? 10.400 -9.350 -12.097 1.00 98.12 82 PRO A C 1
ATOM 646 O O . PRO A 1 82 ? 11.266 -8.555 -12.476 1.00 98.12 82 PRO A O 1
ATOM 649 N N . ALA A 1 83 ? 10.234 -10.537 -12.675 1.00 93.06 83 ALA A N 1
ATOM 650 C CA . ALA A 1 83 ? 10.831 -10.852 -13.962 1.00 93.06 83 ALA A CA 1
ATOM 651 C C . ALA A 1 83 ? 10.241 -9.928 -15.047 1.00 93.06 83 ALA A C 1
ATOM 653 O O . ALA A 1 83 ? 9.075 -9.541 -14.988 1.00 93.06 83 ALA A O 1
ATOM 654 N N . GLY A 1 84 ? 11.045 -9.557 -16.047 1.00 90.56 84 GLY A N 1
ATOM 655 C CA . GLY A 1 84 ? 10.576 -8.736 -17.174 1.00 90.56 84 GLY A CA 1
ATOM 656 C C . GLY A 1 84 ? 10.618 -7.218 -16.955 1.00 90.56 84 GLY A C 1
ATOM 657 O O . GLY A 1 84 ? 10.199 -6.476 -17.837 1.00 90.56 84 GLY A O 1
ATOM 658 N N . GLY A 1 85 ? 11.170 -6.743 -15.832 1.00 94.12 85 GLY A N 1
ATOM 659 C CA . GLY A 1 85 ? 11.467 -5.318 -15.632 1.00 94.12 85 GLY A CA 1
ATOM 660 C C . GLY A 1 85 ? 10.270 -4.452 -15.236 1.00 94.12 85 GLY A C 1
ATOM 661 O O . GLY A 1 85 ? 10.332 -3.239 -15.405 1.00 94.12 85 GLY A O 1
ATOM 662 N N . GLY A 1 86 ? 9.196 -5.056 -14.718 1.00 97.75 86 GLY A N 1
ATOM 663 C CA . GLY A 1 86 ? 8.106 -4.318 -14.077 1.00 97.75 86 GLY A CA 1
ATOM 664 C C . GLY A 1 86 ? 8.556 -3.572 -12.814 1.00 97.75 86 GLY A C 1
ATOM 665 O O . GLY A 1 86 ? 9.667 -3.772 -12.318 1.00 97.75 86 GLY A O 1
ATOM 666 N N . ALA A 1 87 ? 7.676 -2.728 -12.271 1.00 97.56 87 ALA A N 1
ATOM 667 C CA . ALA A 1 87 ? 7.966 -1.972 -11.054 1.00 97.56 87 ALA A CA 1
ATOM 668 C C . ALA A 1 87 ? 8.307 -2.921 -9.893 1.00 97.56 87 ALA A C 1
ATOM 670 O O . ALA A 1 87 ? 7.517 -3.809 -9.572 1.00 97.56 87 ALA A O 1
ATOM 671 N N . VAL A 1 88 ? 9.466 -2.729 -9.255 1.00 98.19 88 VAL A N 1
ATOM 672 C CA . VAL A 1 88 ? 9.801 -3.408 -7.992 1.00 98.19 88 VAL A CA 1
ATOM 673 C C . VAL A 1 88 ? 8.849 -2.903 -6.923 1.00 98.19 88 VAL A C 1
ATOM 675 O O . VAL A 1 88 ? 8.710 -1.691 -6.782 1.00 98.19 88 VAL A O 1
ATOM 678 N N . LEU A 1 89 ? 8.241 -3.811 -6.165 1.00 98.31 89 LEU A N 1
ATOM 679 C CA . LEU A 1 89 ? 7.263 -3.473 -5.137 1.00 98.31 89 LEU A CA 1
ATOM 680 C C . LEU A 1 89 ? 7.819 -3.808 -3.751 1.00 98.31 89 LEU A C 1
ATOM 682 O O . LEU A 1 89 ? 8.427 -4.859 -3.550 1.00 98.31 89 LEU A O 1
ATOM 686 N N . ARG A 1 90 ? 7.636 -2.903 -2.792 1.00 98.38 90 ARG A N 1
ATOM 687 C CA . ARG A 1 90 ? 7.998 -3.087 -1.385 1.00 98.38 90 ARG A CA 1
ATOM 688 C C . ARG A 1 90 ? 6.741 -2.961 -0.542 1.00 98.38 90 ARG A C 1
ATOM 690 O O . ARG A 1 90 ? 6.041 -1.963 -0.668 1.00 98.38 90 ARG A O 1
ATOM 697 N N . LEU A 1 91 ? 6.482 -3.949 0.307 1.00 98.31 91 LEU A N 1
ATOM 698 C CA . LEU A 1 91 ? 5.404 -3.904 1.291 1.00 98.31 91 LEU A CA 1
ATOM 699 C C . LEU A 1 91 ? 5.980 -3.872 2.701 1.00 98.31 91 LEU A C 1
ATOM 701 O O . LEU A 1 91 ? 6.811 -4.713 3.049 1.00 98.31 91 LEU A O 1
ATOM 705 N N . GLN A 1 92 ? 5.481 -2.958 3.523 1.00 98.12 92 GLN A N 1
ATOM 706 C CA . GLN A 1 92 ? 5.579 -3.044 4.978 1.00 98.12 92 GLN A CA 1
ATOM 707 C C . GLN A 1 92 ? 4.168 -3.257 5.503 1.00 98.12 92 GLN A C 1
ATOM 709 O O . GLN A 1 92 ? 3.263 -2.515 5.138 1.00 98.12 92 GLN A O 1
ATOM 714 N N . ILE A 1 93 ? 3.969 -4.300 6.304 1.00 98.06 93 ILE A N 1
ATOM 715 C CA . ILE A 1 93 ? 2.640 -4.689 6.775 1.00 98.06 93 ILE A CA 1
ATOM 716 C C . ILE A 1 93 ? 2.651 -4.684 8.301 1.00 98.06 93 ILE A C 1
ATOM 718 O O . ILE A 1 93 ? 3.238 -5.567 8.935 1.00 98.06 93 ILE A O 1
ATOM 722 N N . GLY A 1 94 ? 1.991 -3.689 8.880 1.00 94.19 94 GLY A N 1
ATOM 723 C CA . GLY A 1 94 ? 1.974 -3.412 10.305 1.00 94.19 94 GLY A CA 1
ATOM 724 C C . GLY A 1 94 ? 3.327 -2.936 10.840 1.00 94.19 94 GLY A C 1
ATOM 725 O O . GLY A 1 94 ? 4.202 -2.450 10.120 1.00 94.19 94 GLY A O 1
ATOM 726 N N . GLY A 1 95 ? 3.500 -3.066 12.158 1.00 85.94 95 GLY A N 1
ATOM 727 C CA . GLY A 1 95 ? 4.706 -2.603 12.856 1.00 85.94 95 GLY A CA 1
ATOM 728 C C . GLY A 1 95 ? 4.765 -1.084 13.052 1.00 85.94 95 GLY A C 1
ATOM 729 O O . GLY A 1 95 ? 5.787 -0.566 13.500 1.00 85.94 95 GLY A O 1
ATOM 730 N N . GLY A 1 96 ? 3.683 -0.379 12.720 1.00 85.69 96 GLY A N 1
ATOM 731 C CA . GLY A 1 96 ? 3.491 1.033 13.001 1.00 85.69 96 GLY A CA 1
ATOM 732 C C . GLY A 1 96 ? 2.650 1.320 14.237 1.00 85.69 96 GLY A C 1
ATOM 733 O O . GLY A 1 96 ? 2.283 0.401 14.966 1.00 85.69 96 GLY A O 1
ATOM 734 N N . PRO A 1 97 ? 2.356 2.610 14.486 1.00 87.94 97 PRO A N 1
ATOM 735 C CA . PRO A 1 97 ? 1.446 3.019 15.555 1.00 87.94 97 PRO A CA 1
ATOM 736 C C . PRO A 1 97 ? -0.010 2.611 15.278 1.00 87.94 97 PRO A C 1
ATOM 738 O O . PRO A 1 97 ? -0.807 2.563 16.208 1.00 87.94 97 PRO A O 1
ATOM 741 N N . LEU A 1 98 ? -0.338 2.312 14.019 1.00 92.81 98 LEU A N 1
ATOM 742 C CA . LEU A 1 98 ? -1.623 1.792 13.567 1.00 92.81 98 LEU A CA 1
ATOM 743 C C . LEU A 1 98 ? -1.399 0.433 12.885 1.00 92.81 98 LEU A C 1
ATOM 745 O O . LEU A 1 98 ? -0.299 0.187 12.368 1.00 92.81 98 LEU A O 1
ATOM 749 N N . PRO A 1 99 ? -2.415 -0.444 12.840 1.00 96.50 99 PRO A N 1
ATOM 750 C CA . PRO A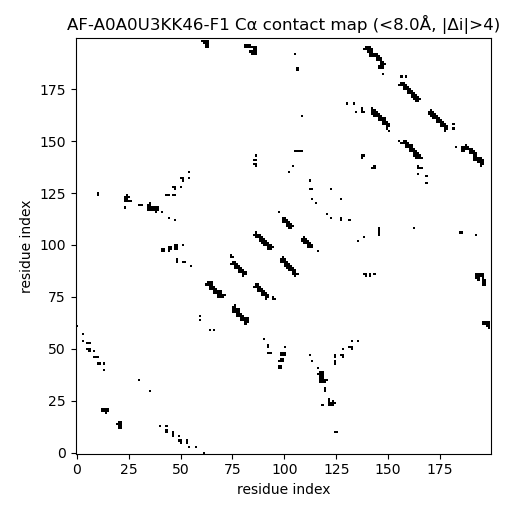 1 99 ? -2.462 -1.520 11.859 1.00 96.50 99 PRO A CA 1
ATOM 751 C C . PRO A 1 99 ? -2.468 -0.898 10.453 1.00 96.50 99 PRO A C 1
ATOM 753 O O . PRO A 1 99 ? -3.486 -0.396 9.992 1.00 96.50 99 PRO A O 1
ATOM 756 N N . ASP A 1 100 ? -1.297 -0.861 9.815 1.00 96.69 100 ASP A N 1
ATOM 757 C CA . ASP A 1 100 ? -1.076 -0.165 8.545 1.00 96.69 100 ASP A CA 1
ATOM 758 C C . ASP A 1 100 ? -0.508 -1.090 7.457 1.00 96.69 100 ASP A C 1
ATOM 760 O O . ASP A 1 100 ? 0.011 -2.178 7.731 1.00 96.69 100 ASP A O 1
ATOM 764 N N . ALA A 1 101 ? -0.609 -0.659 6.205 1.00 98.00 101 ALA A N 1
ATOM 765 C CA . ALA A 1 101 ? 0.135 -1.213 5.087 1.00 98.00 101 ALA A CA 1
ATOM 766 C C . ALA A 1 101 ? 0.785 -0.070 4.309 1.00 98.00 101 ALA A C 1
ATOM 768 O O . ALA A 1 101 ? 0.109 0.873 3.915 1.00 98.00 101 ALA A O 1
ATOM 769 N N . ARG A 1 102 ? 2.094 -0.157 4.067 1.00 97.31 102 ARG A N 1
ATOM 770 C CA . ARG A 1 102 ? 2.832 0.774 3.203 1.00 97.31 102 ARG A CA 1
ATOM 771 C C . ARG A 1 102 ? 3.247 0.060 1.935 1.00 97.31 102 ARG A C 1
ATOM 773 O O . ARG A 1 102 ? 3.828 -1.028 2.009 1.00 97.31 102 ARG A O 1
ATOM 780 N N . VAL A 1 103 ? 2.984 0.681 0.793 1.00 97.12 103 VAL A N 1
ATOM 781 C CA . VAL A 1 103 ? 3.367 0.169 -0.522 1.00 97.12 103 VAL A CA 1
ATOM 782 C C . VAL A 1 103 ? 4.269 1.189 -1.183 1.00 97.12 103 VAL A C 1
ATOM 784 O O . VAL A 1 103 ? 3.861 2.318 -1.411 1.00 97.12 103 VAL A O 1
ATOM 787 N N . ALA A 1 104 ? 5.478 0.772 -1.545 1.00 96.69 104 ALA A N 1
ATOM 788 C CA . ALA A 1 104 ? 6.340 1.543 -2.429 1.00 96.69 104 ALA A CA 1
ATOM 789 C C . ALA A 1 104 ? 6.575 0.785 -3.734 1.00 96.69 104 ALA A C 1
ATOM 791 O O . ALA A 1 104 ? 6.728 -0.440 -3.724 1.00 96.69 104 ALA A O 1
ATOM 792 N N . ALA A 1 105 ? 6.641 1.499 -4.854 1.00 96.38 105 ALA A N 1
ATOM 793 C CA . ALA A 1 105 ? 6.835 0.905 -6.167 1.00 96.38 105 ALA A CA 1
ATOM 794 C C . ALA A 1 105 ? 7.699 1.766 -7.095 1.00 96.38 105 ALA A C 1
ATOM 796 O O . ALA A 1 105 ? 7.755 2.987 -6.982 1.00 96.38 105 ALA A O 1
ATOM 797 N N . GLY A 1 106 ? 8.369 1.106 -8.040 1.00 95.12 106 GLY A N 1
ATOM 798 C CA . GLY A 1 106 ? 9.084 1.785 -9.118 1.00 95.12 106 GLY A CA 1
ATOM 799 C C . GLY A 1 106 ? 10.203 2.698 -8.609 1.00 95.12 106 GLY A C 1
ATOM 800 O O . GLY A 1 106 ? 11.052 2.271 -7.818 1.00 95.12 106 GLY A O 1
ATOM 801 N N . PHE A 1 107 ? 10.233 3.939 -9.095 1.00 93.00 107 PHE A N 1
ATOM 802 C CA . PHE A 1 107 ? 11.242 4.927 -8.719 1.00 93.00 107 PHE A CA 1
ATOM 803 C C . PHE A 1 107 ? 10.912 5.617 -7.392 1.00 93.00 107 PHE A C 1
ATOM 805 O O . PHE A 1 107 ? 11.805 5.801 -6.551 1.00 93.00 107 PHE A O 1
ATOM 812 N N . ARG A 1 108 ? 9.664 6.070 -7.236 1.00 89.75 108 ARG A N 1
ATOM 813 C CA . ARG A 1 108 ? 9.260 7.019 -6.192 1.00 89.75 108 ARG A CA 1
ATOM 814 C C . ARG A 1 108 ? 7.833 6.835 -5.682 1.00 89.75 108 ARG A C 1
ATOM 816 O O . ARG A 1 108 ? 7.495 7.537 -4.734 1.00 89.75 108 ARG A O 1
ATOM 823 N N . PHE A 1 109 ? 7.005 5.978 -6.278 1.00 92.62 109 PHE A N 1
ATOM 824 C CA . PHE A 1 109 ? 5.670 5.722 -5.739 1.00 92.62 109 PHE A CA 1
ATOM 825 C C . PHE A 1 109 ? 5.787 5.187 -4.313 1.00 92.62 109 PHE A C 1
ATOM 827 O O . PHE A 1 109 ? 6.524 4.229 -4.068 1.00 92.62 109 PHE A O 1
ATOM 834 N N . GLU A 1 110 ? 5.069 5.811 -3.390 1.00 93.12 110 GLU A N 1
ATOM 835 C CA . GLU A 1 110 ? 4.927 5.379 -2.007 1.00 93.12 110 GLU A CA 1
ATOM 836 C C . GLU A 1 110 ? 3.583 5.870 -1.485 1.00 93.12 110 GLU A C 1
ATOM 838 O O . GLU A 1 110 ? 3.248 7.039 -1.668 1.00 93.12 110 GLU A O 1
ATOM 843 N N . ASP A 1 111 ? 2.845 4.979 -0.834 1.00 93.81 111 ASP A N 1
ATOM 844 C CA . ASP A 1 111 ? 1.567 5.292 -0.212 1.00 93.81 111 ASP A CA 1
ATOM 845 C C . ASP A 1 111 ? 1.317 4.395 1.016 1.00 93.81 111 ASP A C 1
ATOM 847 O O . ASP A 1 111 ? 2.002 3.376 1.213 1.00 93.81 111 ASP A O 1
ATOM 851 N N . ILE A 1 112 ? 0.384 4.797 1.878 1.00 94.75 112 ILE A N 1
ATOM 852 C CA . ILE A 1 112 ? 0.080 4.151 3.156 1.00 94.75 112 ILE A CA 1
ATOM 853 C C . ILE A 1 112 ? -1.425 4.091 3.423 1.00 94.75 112 ILE A C 1
ATOM 855 O O . ILE A 1 112 ? -2.140 5.073 3.280 1.00 94.75 112 ILE A O 1
ATOM 859 N N . TRP A 1 113 ? -1.878 2.944 3.928 1.00 96.38 113 TRP A N 1
ATOM 860 C CA . TRP A 1 113 ? -3.255 2.727 4.358 1.00 96.38 113 TRP A CA 1
ATOM 861 C C . TRP A 1 113 ? -3.304 2.317 5.834 1.00 96.38 113 TRP A C 1
ATOM 863 O O . TRP A 1 113 ? -2.642 1.338 6.197 1.00 96.38 113 TRP A O 1
ATOM 873 N N . PRO A 1 114 ? -4.096 2.999 6.679 1.00 95.75 114 PRO A N 1
ATOM 874 C CA . PRO A 1 114 ? -4.540 4.381 6.477 1.00 95.75 114 PRO A CA 1
ATOM 875 C C . PRO A 1 114 ? -3.355 5.364 6.577 1.00 95.75 114 PRO A C 1
ATOM 877 O O . PRO A 1 114 ? -2.364 5.086 7.263 1.00 95.75 114 PRO A O 1
ATOM 880 N N . ASP A 1 115 ? -3.461 6.535 5.953 1.00 90.88 115 ASP A N 1
ATOM 881 C CA . ASP A 1 115 ? -2.496 7.633 6.111 1.00 90.88 115 ASP A CA 1
ATOM 882 C C . ASP A 1 115 ? -2.724 8.433 7.408 1.00 90.88 115 ASP A C 1
ATOM 884 O O . ASP A 1 115 ? -1.778 8.963 8.004 1.00 90.88 115 ASP A O 1
ATOM 888 N N . CYS A 1 116 ? -3.966 8.429 7.894 1.00 92.19 116 CYS A N 1
ATOM 889 C CA . CYS A 1 116 ? -4.432 9.048 9.122 1.00 92.19 116 CYS A CA 1
ATOM 890 C C . CYS A 1 116 ? -5.182 8.036 10.003 1.00 92.19 116 CYS A C 1
ATOM 892 O O . CYS A 1 116 ? -6.066 7.325 9.557 1.00 92.19 116 CYS A O 1
ATOM 894 N N . GLY A 1 117 ? -4.874 7.979 11.301 1.00 90.56 117 GLY A N 1
ATOM 895 C CA . GLY A 1 117 ? -5.629 7.132 12.240 1.00 90.56 117 GLY A CA 1
ATOM 896 C C . GLY A 1 117 ? -6.680 7.869 13.059 1.00 90.56 117 GLY A C 1
ATOM 897 O O . GLY A 1 117 ? -7.412 7.231 13.815 1.00 90.56 117 GLY A O 1
ATOM 898 N N . CYS A 1 118 ? -6.702 9.202 12.991 1.00 93.19 118 CYS A N 1
ATOM 899 C CA . CYS A 1 118 ? -7.394 10.002 13.990 1.00 93.19 118 CYS A CA 1
ATOM 900 C C . CYS A 1 118 ? -8.920 9.882 13.892 1.00 93.19 118 CYS A C 1
ATOM 902 O O . CYS A 1 118 ? -9.471 9.535 12.849 1.00 93.19 118 CYS A O 1
ATOM 904 N N . ASP A 1 119 ? -9.608 10.199 14.985 1.00 90.69 119 ASP A N 1
ATOM 905 C CA . ASP A 1 119 ? -11.065 10.120 15.076 1.00 90.69 119 ASP A CA 1
ATOM 906 C C . ASP A 1 119 ? -11.771 11.208 14.247 1.00 90.69 119 ASP A C 1
ATOM 908 O O . ASP A 1 119 ? -12.979 11.129 14.047 1.00 90.69 119 ASP A O 1
ATOM 912 N N . ALA A 1 120 ? -11.037 12.230 13.793 1.00 89.44 120 ALA A N 1
ATOM 913 C CA . ALA A 1 120 ? -11.546 13.264 12.894 1.00 89.44 120 ALA A CA 1
ATOM 914 C C . ALA A 1 120 ? -11.483 12.868 11.408 1.00 89.44 120 ALA A C 1
ATOM 916 O O . ALA A 1 120 ? -12.182 13.475 10.598 1.00 89.44 120 ALA A O 1
ATOM 917 N N . CYS A 1 121 ? -10.647 11.889 11.046 1.00 88.25 121 CYS A N 1
ATOM 918 C CA . CYS A 1 121 ? -10.536 11.400 9.674 1.00 88.25 121 CYS A CA 1
ATOM 919 C C . CYS A 1 121 ? -11.742 10.501 9.364 1.00 88.25 121 CYS A C 1
ATOM 921 O O . CYS A 1 121 ? -12.032 9.553 10.102 1.00 88.25 121 CYS A O 1
ATOM 923 N N . ASP A 1 122 ? -12.458 10.823 8.285 1.00 84.31 122 ASP A N 1
ATOM 924 C CA . ASP A 1 122 ? -13.672 10.115 7.868 1.00 84.31 122 ASP A CA 1
ATOM 925 C C . ASP A 1 122 ? -13.366 8.903 6.983 1.00 84.31 122 ASP A C 1
ATOM 927 O O . ASP A 1 122 ? -13.972 8.696 5.936 1.00 84.31 122 ASP A O 1
ATOM 931 N N . ASP A 1 123 ? -12.376 8.116 7.396 1.00 84.56 123 ASP A N 1
ATOM 932 C CA . ASP A 1 123 ? -11.966 6.935 6.651 1.00 84.56 123 ASP A CA 1
ATOM 933 C C . ASP A 1 123 ? -13.021 5.833 6.777 1.00 84.56 123 ASP A C 1
ATOM 935 O O . ASP A 1 123 ? -13.294 5.336 7.880 1.00 84.56 123 ASP A O 1
ATOM 939 N N . ASP A 1 124 ? -13.572 5.411 5.638 1.00 90.19 124 ASP A N 1
ATOM 940 C CA . ASP A 1 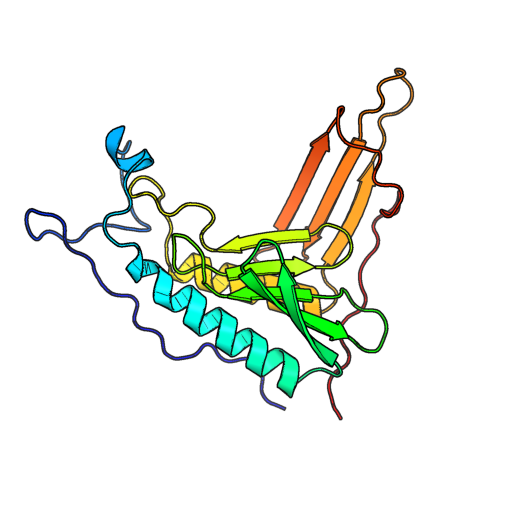124 ? -14.279 4.140 5.522 1.00 90.19 124 ASP A CA 1
ATOM 941 C C . ASP A 1 124 ? -13.253 3.025 5.285 1.00 90.19 124 ASP A C 1
ATOM 943 O O . ASP A 1 124 ? -12.502 3.019 4.308 1.00 90.19 124 ASP A O 1
ATOM 947 N N . VAL A 1 125 ? -13.229 2.046 6.191 1.00 93.31 125 VAL A N 1
ATOM 948 C CA . VAL A 1 125 ? -12.349 0.881 6.073 1.00 93.31 125 VAL A CA 1
ATOM 949 C C . VAL A 1 125 ? -12.624 0.131 4.773 1.00 93.31 125 VAL A C 1
ATOM 951 O O . VAL A 1 125 ? -11.677 -0.339 4.156 1.00 93.31 125 VAL A O 1
ATOM 954 N N . ALA A 1 126 ? -13.875 0.025 4.318 1.00 93.19 126 ALA A N 1
ATOM 955 C CA . ALA A 1 126 ? -14.182 -0.654 3.062 1.00 93.19 126 ALA A CA 1
ATOM 956 C C . ALA A 1 126 ? -13.504 0.030 1.865 1.00 93.19 126 ALA A C 1
ATOM 958 O O . ALA A 1 126 ? -12.862 -0.654 1.064 1.00 93.19 126 ALA A O 1
ATOM 959 N N . ASP A 1 127 ? -13.571 1.360 1.804 1.00 92.06 127 ASP A N 1
ATOM 960 C CA . ASP A 1 127 ? -12.940 2.155 0.750 1.00 92.06 127 ASP A CA 1
ATOM 961 C C . ASP A 1 127 ? -11.409 2.072 0.824 1.00 92.06 127 ASP A C 1
ATOM 963 O O . ASP A 1 127 ? -10.758 1.882 -0.203 1.00 92.06 127 ASP A O 1
ATOM 967 N N . LEU A 1 128 ? -10.822 2.099 2.029 1.00 94.75 128 LEU A N 1
ATOM 968 C CA . LEU A 1 128 ? -9.379 1.885 2.216 1.00 94.75 128 LEU A CA 1
ATOM 969 C C . LEU A 1 128 ? -8.920 0.522 1.677 1.00 94.75 128 LEU A C 1
ATOM 971 O O . LEU A 1 128 ? -7.843 0.412 1.088 1.00 94.75 128 LEU A O 1
ATOM 975 N N . LEU A 1 129 ? -9.714 -0.535 1.884 1.00 96.81 129 LEU A N 1
ATOM 976 C CA . LEU A 1 129 ? -9.397 -1.865 1.362 1.00 96.81 129 LEU A CA 1
ATOM 977 C C . LEU A 1 129 ? -9.512 -1.916 -0.165 1.00 96.81 129 LEU A C 1
ATOM 979 O O . LEU A 1 129 ? -8.661 -2.525 -0.815 1.00 96.81 129 LEU A O 1
ATOM 983 N N . ASP A 1 130 ? -10.555 -1.302 -0.727 1.00 95.12 130 ASP A N 1
ATOM 984 C CA . ASP A 1 130 ? -10.756 -1.201 -2.174 1.00 95.12 130 ASP A CA 1
ATOM 985 C C . ASP A 1 130 ? -9.589 -0.454 -2.838 1.00 95.12 130 ASP A C 1
ATOM 987 O O . ASP A 1 130 ? -9.056 -0.925 -3.847 1.00 95.12 130 ASP A O 1
ATOM 991 N N . ASP A 1 131 ? -9.148 0.654 -2.243 1.00 95.00 131 ASP A N 1
ATOM 992 C CA . ASP A 1 131 ? -8.059 1.479 -2.759 1.00 95.00 131 ASP A CA 1
ATOM 993 C C . ASP A 1 131 ? -6.691 0.783 -2.670 1.00 95.00 131 ASP A C 1
ATOM 995 O O . ASP A 1 131 ? -5.974 0.695 -3.672 1.00 95.00 131 ASP A O 1
ATOM 999 N N . LEU A 1 132 ? -6.360 0.167 -1.526 1.00 96.75 132 LEU A N 1
ATOM 1000 C CA . LEU A 1 132 ? -5.140 -0.636 -1.372 1.00 96.75 132 LEU A CA 1
ATOM 1001 C C . LEU A 1 132 ? -5.068 -1.756 -2.422 1.00 96.75 132 LEU A C 1
ATOM 1003 O O . LEU A 1 132 ? -4.043 -1.949 -3.087 1.00 96.75 132 LEU A O 1
ATOM 1007 N N . GLU A 1 133 ? -6.153 -2.520 -2.576 1.00 97.31 133 GLU A N 1
ATOM 1008 C CA . GLU A 1 133 ? -6.216 -3.606 -3.553 1.00 97.31 133 GLU A CA 1
ATOM 1009 C C . GLU A 1 133 ? -6.100 -3.082 -4.979 1.00 97.31 133 GLU A C 1
ATOM 1011 O O . GLU A 1 133 ? -5.340 -3.636 -5.779 1.00 97.31 133 GLU A O 1
ATOM 1016 N N . HIS A 1 134 ? -6.819 -2.007 -5.302 1.00 95.81 134 HIS A N 1
ATOM 1017 C CA . HIS A 1 134 ? -6.776 -1.411 -6.626 1.00 95.81 134 HIS A CA 1
ATOM 1018 C C . HIS A 1 134 ? -5.381 -0.909 -6.981 1.00 95.81 134 HIS A C 1
ATOM 1020 O O . HIS A 1 134 ? -4.892 -1.187 -8.081 1.00 95.81 134 HIS A O 1
ATOM 1026 N N . THR A 1 135 ? -4.731 -0.217 -6.052 1.00 96.12 135 THR A N 1
ATOM 1027 C CA . THR A 1 135 ? -3.395 0.341 -6.225 1.00 96.12 135 THR A CA 1
ATOM 1028 C C . THR A 1 135 ? -2.372 -0.762 -6.463 1.00 96.12 135 THR A C 1
ATOM 1030 O O . THR A 1 135 ? -1.692 -0.769 -7.496 1.00 96.12 135 THR A O 1
ATOM 1033 N N . VAL A 1 136 ? -2.312 -1.765 -5.581 1.00 97.50 136 VAL A N 1
ATOM 1034 C CA . VAL A 1 136 ? -1.369 -2.885 -5.718 1.00 97.50 136 VAL A CA 1
ATOM 1035 C C . VAL A 1 136 ? -1.607 -3.656 -7.018 1.00 97.50 136 VAL A C 1
ATOM 1037 O O . VAL A 1 136 ? -0.655 -3.926 -7.757 1.00 97.50 136 VAL A O 1
ATOM 1040 N N . LEU A 1 137 ? -2.861 -3.992 -7.337 1.00 97.00 137 LEU A N 1
ATOM 1041 C CA . LEU A 1 137 ? -3.185 -4.764 -8.539 1.00 97.00 137 LEU A CA 1
ATOM 1042 C C . LEU A 1 137 ? -2.914 -3.970 -9.827 1.00 97.00 137 LEU A C 1
ATOM 1044 O O . LEU A 1 137 ? -2.390 -4.528 -10.792 1.00 97.00 137 LEU A O 1
ATOM 1048 N N . SER A 1 138 ? -3.182 -2.664 -9.843 1.00 96.44 138 SER A N 1
ATOM 1049 C CA . SER A 1 138 ? -2.901 -1.808 -11.002 1.00 96.44 138 SER A CA 1
ATOM 1050 C C . SER A 1 138 ? -1.400 -1.660 -11.260 1.00 96.44 138 SER A C 1
ATOM 1052 O O . SER A 1 138 ? -0.966 -1.706 -12.416 1.00 96.44 138 SER A O 1
ATOM 1054 N N . ILE A 1 139 ? -0.585 -1.553 -10.205 1.00 96.62 139 ILE A N 1
ATOM 1055 C CA . ILE A 1 139 ? 0.879 -1.509 -10.328 1.00 96.62 139 ILE A CA 1
ATOM 1056 C C . ILE A 1 139 ? 1.401 -2.788 -10.990 1.00 96.62 139 ILE A C 1
ATOM 1058 O O . ILE A 1 139 ? 2.139 -2.708 -11.975 1.00 96.62 139 ILE A O 1
ATOM 1062 N N . VAL A 1 140 ? 0.996 -3.970 -10.510 1.00 97.50 140 VAL A N 1
ATOM 1063 C CA . VAL A 1 140 ? 1.490 -5.245 -11.069 1.00 97.50 140 VAL A CA 1
ATOM 1064 C C . VAL A 1 140 ? 0.943 -5.534 -12.470 1.00 97.50 140 VAL A C 1
ATOM 1066 O O . VAL A 1 140 ? 1.541 -6.294 -13.229 1.00 97.50 140 VAL A O 1
ATOM 1069 N N . GLU A 1 141 ? -0.154 -4.888 -12.864 1.00 96.31 141 GLU A N 1
ATOM 1070 C CA . GLU A 1 141 ? -0.669 -4.881 -14.238 1.00 96.31 141 GLU A CA 1
ATOM 1071 C C . GLU A 1 141 ? 0.036 -3.867 -15.160 1.00 96.31 141 GLU A C 1
ATOM 1073 O O . GLU A 1 141 ? -0.326 -3.734 -16.331 1.00 96.31 141 GLU A O 1
ATOM 1078 N N . GLY A 1 142 ? 1.066 -3.170 -14.668 1.00 96.62 142 GLY A N 1
ATOM 1079 C CA . GLY A 1 142 ? 1.870 -2.236 -15.457 1.00 96.62 142 GLY A CA 1
ATOM 1080 C C . GLY A 1 142 ? 1.153 -0.921 -15.748 1.00 96.62 142 GLY A C 1
ATOM 1081 O O . GLY A 1 142 ? 1.357 -0.325 -16.8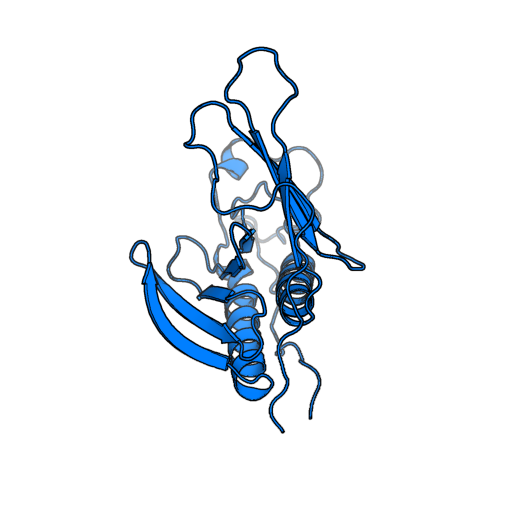04 1.00 96.62 142 GLY A O 1
ATOM 1082 N N . ARG A 1 143 ? 0.257 -0.492 -14.855 1.00 96.44 143 ARG A N 1
ATOM 1083 C CA . ARG A 1 143 ? -0.518 0.751 -15.004 1.00 96.44 143 ARG A CA 1
ATOM 1084 C C . ARG A 1 143 ? 0.101 1.950 -14.290 1.00 96.44 143 ARG A C 1
ATOM 1086 O O . ARG A 1 143 ? -0.460 3.038 -14.358 1.00 96.44 143 ARG A O 1
ATOM 1093 N N . LEU A 1 144 ? 1.242 1.754 -13.628 1.00 96.00 144 LEU A N 1
ATOM 1094 C CA . LEU A 1 144 ? 2.019 2.822 -13.007 1.00 96.00 144 LEU A CA 1
ATOM 1095 C C . LEU A 1 144 ? 2.899 3.517 -14.051 1.00 96.00 144 LEU A C 1
ATOM 1097 O O . LEU A 1 144 ? 3.690 2.866 -14.739 1.00 96.00 144 LEU A O 1
ATOM 1101 N N . SER A 1 145 ? 2.791 4.841 -14.122 1.00 95.50 145 SER A N 1
ATOM 1102 C CA . SER A 1 145 ? 3.722 5.707 -14.840 1.00 95.50 145 SER A CA 1
ATOM 1103 C C . SER A 1 145 ? 4.340 6.736 -13.905 1.00 95.50 145 SER A C 1
ATOM 1105 O O . SER A 1 145 ? 3.637 7.322 -13.086 1.00 95.50 145 SER A O 1
ATOM 1107 N N . GLU A 1 146 ? 5.637 6.992 -14.054 1.00 93.88 146 GLU A N 1
ATOM 1108 C CA . GLU A 1 146 ? 6.368 7.976 -13.250 1.00 93.88 146 GLU A CA 1
ATOM 1109 C C . GLU A 1 146 ? 7.255 8.842 -14.145 1.00 93.88 146 GLU A C 1
ATOM 1111 O O . GLU A 1 146 ? 7.870 8.342 -15.090 1.00 93.88 146 GLU A O 1
ATOM 1116 N N . TRP A 1 147 ? 7.323 10.142 -13.862 1.00 93.00 147 TRP A N 1
ATOM 1117 C CA . TRP A 1 147 ? 8.243 11.066 -14.526 1.00 93.00 147 TRP A CA 1
ATOM 1118 C C . TRP A 1 147 ? 8.517 12.288 -13.659 1.00 93.00 147 TRP A C 1
ATOM 1120 O O . TRP A 1 147 ? 7.888 12.500 -12.622 1.00 93.00 147 TRP A O 1
ATOM 1130 N N . ARG A 1 148 ? 9.473 13.107 -14.081 1.00 90.38 148 ARG A N 1
ATOM 1131 C CA . ARG A 1 148 ? 9.751 14.408 -13.483 1.00 90.38 148 ARG A CA 1
ATOM 1132 C C . ARG A 1 148 ? 9.499 15.523 -14.481 1.00 90.38 148 ARG A C 1
ATOM 1134 O O . ARG A 1 148 ? 9.694 15.366 -15.681 1.00 90.38 148 ARG A O 1
ATOM 1141 N N . GLU A 1 149 ? 9.187 16.687 -13.951 1.00 86.50 149 GLU A N 1
ATOM 1142 C CA . GLU A 1 149 ? 9.142 17.937 -14.690 1.00 86.50 149 GLU A CA 1
ATOM 1143 C C . GLU A 1 149 ? 10.104 18.939 -14.052 1.00 86.50 149 GLU A C 1
ATOM 1145 O O . GLU A 1 149 ? 10.169 19.071 -12.828 1.00 86.50 149 GLU A O 1
ATOM 1150 N N . VAL A 1 150 ? 10.861 19.653 -14.886 1.00 74.75 150 VAL A N 1
ATOM 1151 C CA . VAL A 1 150 ? 11.722 20.765 -14.464 1.00 74.75 150 VAL A CA 1
ATOM 1152 C C . VAL A 1 150 ? 11.128 22.048 -15.038 1.00 74.75 150 VAL A C 1
ATOM 1154 O O . VAL A 1 150 ? 10.923 22.100 -16.254 1.00 74.75 150 VAL A O 1
ATOM 1157 N N . PRO A 1 151 ? 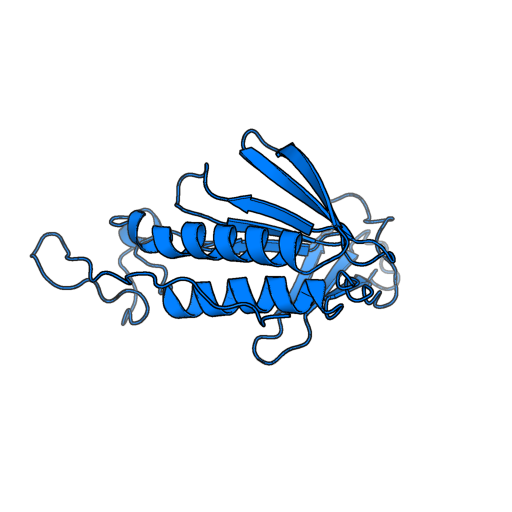10.861 23.095 -14.236 1.00 66.75 151 PRO A N 1
ATOM 1158 C CA . PRO A 1 151 ? 10.383 24.363 -14.755 1.00 66.75 151 PRO A CA 1
ATOM 1159 C C . PRO A 1 151 ? 11.362 24.932 -15.777 1.00 66.75 151 PRO A C 1
ATOM 1161 O O . PRO A 1 151 ? 12.587 24.917 -15.609 1.00 66.75 151 PRO A O 1
ATOM 1164 N N . ALA A 1 152 ? 10.811 25.484 -16.851 1.00 56.59 152 ALA A N 1
ATOM 1165 C CA . ALA A 1 152 ? 11.593 26.151 -17.870 1.00 56.59 152 ALA A CA 1
ATOM 1166 C C . ALA A 1 152 ? 12.204 27.465 -17.331 1.00 56.59 152 ALA A C 1
ATOM 1168 O O . ALA A 1 152 ? 11.573 28.514 -17.344 1.00 56.59 152 ALA A O 1
ATOM 1169 N N . ARG A 1 153 ? 13.493 27.410 -16.970 1.00 54.94 153 ARG A N 1
ATOM 1170 C CA . ARG A 1 153 ? 14.481 28.506 -17.100 1.00 54.94 153 ARG A CA 1
ATOM 1171 C C . ARG A 1 153 ? 14.266 29.821 -16.317 1.00 54.94 153 ARG A C 1
ATOM 1173 O O . ARG A 1 153 ? 14.659 30.873 -16.818 1.00 54.94 153 ARG A O 1
ATOM 1180 N N . ASP A 1 154 ? 13.798 29.802 -15.073 1.00 57.97 154 ASP A N 1
ATOM 1181 C CA . ASP A 1 154 ? 13.927 30.979 -14.182 1.00 57.97 154 ASP A CA 1
ATOM 1182 C C . ASP A 1 154 ? 15.127 30.899 -13.212 1.00 57.97 154 ASP A C 1
ATOM 1184 O O . ASP A 1 154 ? 15.355 31.801 -12.409 1.00 57.97 154 ASP A O 1
ATOM 1188 N N . GLY A 1 155 ? 15.935 29.837 -13.311 1.00 54.47 155 GLY A N 1
ATOM 1189 C CA . GLY A 1 155 ? 17.069 29.600 -12.416 1.00 54.47 155 GLY A CA 1
ATOM 1190 C C . GLY A 1 155 ? 16.674 28.993 -11.067 1.00 54.47 155 GLY A C 1
ATOM 1191 O O . GLY A 1 155 ? 17.558 28.750 -10.245 1.00 54.47 155 GLY A O 1
ATOM 1192 N N . SER A 1 156 ? 15.387 28.701 -10.841 1.00 57.97 156 SER A N 1
ATOM 1193 C CA . SER A 1 156 ? 14.963 27.867 -9.721 1.00 57.97 156 SER A CA 1
ATOM 1194 C C . SER A 1 156 ? 15.321 26.403 -10.001 1.00 57.97 156 SER A C 1
ATOM 1196 O O . SER A 1 156 ? 15.007 25.847 -11.051 1.00 57.97 156 SER A O 1
ATOM 1198 N N . ALA A 1 157 ? 15.993 25.751 -9.050 1.00 59.69 157 ALA A N 1
ATOM 1199 C CA . ALA A 1 157 ? 16.229 24.303 -9.066 1.00 59.69 157 ALA A CA 1
ATOM 1200 C C . ALA A 1 157 ? 14.977 23.523 -8.617 1.00 59.69 157 ALA A C 1
ATOM 1202 O O . ALA A 1 157 ? 15.090 22.473 -7.988 1.00 59.69 157 ALA A O 1
ATOM 1203 N N . ALA A 1 158 ? 13.788 24.077 -8.864 1.00 72.25 158 ALA A N 1
ATOM 1204 C CA . ALA A 1 158 ? 12.537 23.425 -8.533 1.00 72.25 158 ALA A CA 1
ATOM 1205 C C . ALA A 1 158 ? 12.278 22.285 -9.521 1.00 72.25 158 ALA A C 1
ATOM 1207 O O . ALA A 1 158 ? 12.702 22.333 -10.672 1.00 72.25 158 ALA A O 1
ATOM 1208 N N . TRP A 1 159 ? 11.602 21.246 -9.065 1.00 78.25 159 TRP A N 1
ATOM 1209 C CA . TRP A 1 159 ? 11.172 20.131 -9.896 1.00 78.25 159 TRP A CA 1
ATOM 1210 C C . TRP A 1 159 ? 9.918 19.514 -9.288 1.00 78.25 159 TRP A C 1
ATOM 1212 O O . TRP A 1 159 ? 9.655 19.651 -8.089 1.00 78.25 159 TRP A O 1
ATOM 1222 N N . THR A 1 160 ? 9.150 18.840 -10.134 1.00 84.00 160 THR A N 1
ATOM 1223 C CA . THR A 1 160 ? 7.954 18.094 -9.744 1.00 84.00 160 THR A CA 1
ATOM 1224 C C . THR A 1 160 ? 8.147 16.639 -10.118 1.00 84.00 160 THR A C 1
ATOM 1226 O O . THR A 1 160 ? 8.608 16.345 -11.218 1.00 84.00 160 THR A O 1
ATOM 1229 N N . ILE A 1 161 ? 7.798 15.729 -9.220 1.00 87.06 161 ILE A N 1
ATOM 1230 C CA . ILE A 1 161 ? 7.633 14.311 -9.533 1.00 87.06 161 ILE A CA 1
ATOM 1231 C C . ILE A 1 161 ? 6.157 14.080 -9.790 1.00 87.06 161 ILE A C 1
ATOM 1233 O O . ILE A 1 161 ? 5.327 14.494 -8.987 1.00 87.06 161 ILE A O 1
ATOM 1237 N N . HIS A 1 162 ? 5.856 13.413 -10.892 1.00 88.62 162 HIS A N 1
ATOM 1238 C CA . HIS A 1 162 ? 4.515 13.027 -11.284 1.00 88.62 162 HIS A CA 1
ATOM 1239 C C . HIS A 1 162 ? 4.402 11.508 -11.263 1.00 88.62 162 HIS A C 1
ATOM 1241 O O . HIS A 1 162 ? 5.308 10.797 -11.709 1.00 88.62 162 HIS A O 1
ATOM 1247 N N . GLN A 1 163 ? 3.281 11.022 -10.750 1.00 90.25 163 GLN A N 1
ATOM 1248 C CA . GLN A 1 163 ? 2.950 9.608 -10.663 1.00 90.25 163 GLN A CA 1
ATOM 1249 C C . GLN A 1 163 ? 1.508 9.428 -11.114 1.00 90.25 163 GLN A C 1
ATOM 1251 O O . GLN A 1 163 ? 0.633 10.207 -10.741 1.00 90.25 163 GLN A O 1
ATOM 1256 N N . ARG A 1 164 ? 1.262 8.398 -11.918 1.00 92.00 164 ARG A N 1
ATOM 1257 C CA . ARG A 1 164 ? -0.070 8.065 -12.418 1.00 92.00 164 ARG A CA 1
ATOM 1258 C C . ARG A 1 164 ? -0.315 6.574 -12.321 1.00 92.00 164 ARG A C 1
ATOM 1260 O O . ARG A 1 164 ? 0.479 5.800 -12.852 1.00 92.00 164 ARG A O 1
ATOM 1267 N N . ILE A 1 165 ? -1.449 6.194 -11.748 1.00 91.25 165 ILE A N 1
ATOM 1268 C CA . ILE A 1 165 ? -2.003 4.843 -11.808 1.00 91.25 165 ILE A CA 1
ATOM 1269 C C . ILE A 1 165 ? -3.286 4.885 -12.639 1.00 91.25 165 ILE A C 1
ATOM 1271 O O . ILE A 1 165 ? -4.249 5.558 -12.287 1.00 91.25 165 ILE A O 1
ATOM 1275 N N . GLU A 1 166 ? -3.306 4.171 -13.765 1.00 89.19 166 GLU A N 1
ATOM 1276 C CA . GLU A 1 166 ? -4.483 4.118 -14.641 1.00 89.19 166 GLU A CA 1
ATOM 1277 C C . GLU A 1 166 ? -5.552 3.155 -14.087 1.00 89.19 166 GLU A C 1
ATOM 1279 O O . GLU A 1 166 ? -5.300 1.959 -13.918 1.00 89.19 166 GLU A O 1
ATOM 1284 N N . GLY A 1 167 ? -6.787 3.623 -13.892 1.00 77.94 167 GLY A N 1
ATOM 1285 C CA . GLY A 1 167 ? -7.879 2.762 -13.435 1.00 77.94 167 GLY A CA 1
ATOM 1286 C C . GLY A 1 167 ? -9.132 3.518 -12.985 1.00 77.94 167 GLY A C 1
ATOM 1287 O O . GLY A 1 167 ? -9.136 4.746 -12.980 1.00 77.94 167 GLY A O 1
ATOM 1288 N N . PRO A 1 168 ? -10.217 2.795 -12.648 1.00 69.69 168 PRO A N 1
ATOM 1289 C CA . PRO A 1 168 ? -11.440 3.377 -12.093 1.00 69.69 168 PRO A CA 1
ATOM 1290 C C . PRO A 1 168 ? -11.230 4.116 -10.764 1.00 69.69 168 PRO A C 1
ATOM 1292 O O . PRO A 1 168 ? -11.934 5.092 -10.535 1.00 69.69 168 PRO A O 1
ATOM 1295 N N . LEU A 1 169 ? -10.261 3.698 -9.939 1.00 72.50 169 LEU A N 1
ATOM 1296 C CA . LEU A 1 169 ? -9.794 4.450 -8.764 1.00 72.50 169 LEU A CA 1
ATOM 1297 C C . LEU A 1 169 ? -8.409 5.047 -9.053 1.00 72.50 169 LEU A C 1
ATOM 1299 O O . LEU A 1 169 ? -7.496 4.970 -8.244 1.00 72.50 169 LEU A O 1
ATOM 1303 N N . GLY A 1 170 ? -8.215 5.535 -10.282 1.00 65.88 170 GLY A N 1
ATOM 1304 C CA . GLY A 1 170 ? -6.919 6.013 -10.739 1.00 65.88 170 GLY A CA 1
ATOM 1305 C C . GLY A 1 170 ? -6.367 7.104 -9.826 1.00 65.88 170 GLY A C 1
ATOM 1306 O O . GLY A 1 170 ? -7.078 8.040 -9.464 1.00 65.88 170 GLY A O 1
ATOM 1307 N N . HIS A 1 171 ? -5.088 6.981 -9.492 1.00 68.38 171 HIS A N 1
ATOM 1308 C CA . HIS A 1 171 ? -4.377 7.926 -8.647 1.00 68.38 171 HIS A CA 1
ATOM 1309 C C . HIS A 1 171 ? -3.434 8.769 -9.513 1.00 68.38 171 HIS A C 1
ATOM 1311 O O . HIS A 1 171 ? -2.469 8.244 -10.074 1.00 68.38 171 HIS A O 1
ATOM 1317 N N . ASP A 1 172 ? -3.703 10.071 -9.622 1.00 71.38 172 ASP A N 1
ATOM 1318 C CA . ASP A 1 172 ? -2.786 11.056 -10.204 1.00 71.38 172 ASP A CA 1
ATOM 1319 C C . ASP A 1 172 ? -2.165 11.871 -9.057 1.00 71.38 172 ASP A C 1
ATOM 1321 O O . ASP A 1 172 ? -2.833 12.687 -8.423 1.00 71.38 172 ASP A O 1
ATOM 1325 N N . GLY A 1 173 ? -0.879 11.642 -8.785 1.00 67.38 173 GLY A N 1
ATOM 1326 C CA . GLY A 1 173 ? -0.128 12.274 -7.701 1.00 67.38 173 GLY A CA 1
ATOM 1327 C C . GLY A 1 173 ? 0.999 13.164 -8.221 1.00 67.38 173 GLY A C 1
ATOM 1328 O O . GLY A 1 173 ? 1.649 12.853 -9.222 1.00 67.38 173 GLY A O 1
ATOM 1329 N N . GLY A 1 174 ? 1.257 14.272 -7.525 1.00 61.66 174 GLY A N 1
ATOM 1330 C CA . GLY A 1 174 ? 2.327 15.205 -7.867 1.00 61.66 174 GLY A CA 1
ATOM 1331 C C . GLY A 1 174 ? 3.005 15.776 -6.628 1.00 61.66 174 GLY A C 1
ATOM 1332 O O . GLY A 1 174 ? 2.337 16.338 -5.762 1.00 61.66 174 GLY A O 1
ATOM 1333 N N . TRP A 1 175 ? 4.333 15.679 -6.550 1.00 65.75 175 TRP A N 1
ATOM 1334 C CA . TRP A 1 175 ? 5.113 16.265 -5.459 1.00 65.75 175 TRP A CA 1
ATOM 1335 C C . TRP A 1 175 ? 6.119 17.291 -5.975 1.00 65.75 175 TRP A C 1
ATOM 1337 O O . TRP A 1 175 ? 6.980 16.974 -6.794 1.00 65.75 175 TRP A O 1
ATOM 1347 N N . TRP A 1 176 ? 6.020 18.524 -5.474 1.00 68.94 176 TRP A N 1
ATOM 1348 C CA . TRP A 1 176 ? 6.887 19.644 -5.845 1.00 68.94 176 TRP A CA 1
ATOM 1349 C C . TRP A 1 176 ? 7.933 19.921 -4.764 1.00 68.94 176 TRP A C 1
ATOM 1351 O O . TRP A 1 176 ? 7.590 20.075 -3.589 1.00 68.94 176 TRP A O 1
ATOM 1361 N N . ASN A 1 177 ? 9.208 20.048 -5.146 1.00 67.62 177 ASN A N 1
ATOM 1362 C CA . ASN A 1 177 ? 10.268 20.387 -4.199 1.00 67.62 177 ASN A CA 1
ATOM 1363 C C . ASN A 1 177 ? 11.360 21.282 -4.814 1.00 67.62 177 ASN A C 1
ATOM 1365 O O . ASN A 1 177 ? 11.824 21.057 -5.927 1.00 67.62 177 ASN A O 1
ATOM 1369 N N . HIS A 1 178 ? 11.805 22.292 -4.056 1.00 64.69 178 HIS A N 1
ATOM 1370 C CA . HIS A 1 178 ? 12.915 23.190 -4.416 1.00 64.69 178 HIS A CA 1
ATOM 1371 C C . HIS A 1 178 ? 14.159 23.053 -3.514 1.00 64.69 178 HIS A C 1
ATOM 1373 O O . HIS A 1 178 ? 15.158 23.735 -3.737 1.00 64.69 178 HIS A O 1
ATOM 1379 N N . LYS A 1 179 ? 14.100 22.226 -2.462 1.00 65.56 179 LYS A N 1
ATOM 1380 C CA . LYS A 1 179 ? 15.179 21.999 -1.480 1.00 65.56 179 LYS A CA 1
ATOM 1381 C C . LYS A 1 179 ? 15.772 20.591 -1.540 1.00 65.56 179 LYS A C 1
ATOM 1383 O O . LYS A 1 179 ? 16.884 20.399 -1.053 1.00 65.56 179 LYS A O 1
ATOM 1388 N N . ALA A 1 180 ? 15.044 19.612 -2.075 1.00 68.94 180 ALA A N 1
ATOM 1389 C CA . ALA A 1 180 ? 15.541 18.247 -2.207 1.00 68.94 180 ALA A CA 1
ATOM 1390 C C . ALA A 1 180 ? 16.481 18.098 -3.421 1.00 68.94 180 ALA A C 1
ATOM 1392 O O . ALA A 1 180 ? 16.338 18.832 -4.408 1.00 68.94 180 ALA A O 1
ATOM 1393 N N . PRO A 1 181 ? 17.443 17.155 -3.366 1.00 74.56 181 PRO A N 1
ATOM 1394 C CA . PRO A 1 181 ? 18.292 16.832 -4.506 1.00 74.56 181 PRO A CA 1
ATOM 1395 C C . PRO A 1 181 ? 17.457 16.490 -5.738 1.00 74.56 181 PRO A C 1
ATOM 1397 O O . PRO A 1 181 ? 16.446 15.803 -5.630 1.00 74.56 181 PRO A O 1
ATOM 1400 N N . PHE A 1 182 ? 17.905 16.949 -6.904 1.00 71.69 182 PHE A N 1
ATOM 1401 C CA . PHE A 1 182 ? 17.251 16.660 -8.176 1.00 71.69 182 PHE A CA 1
ATOM 1402 C C . PHE A 1 182 ? 17.102 15.140 -8.395 1.00 71.69 182 PHE A C 1
ATOM 1404 O O . PHE A 1 182 ? 18.118 14.440 -8.299 1.00 71.69 182 PHE A O 1
ATOM 1411 N N . PRO A 1 183 ? 15.898 14.621 -8.715 1.00 78.38 183 PRO A N 1
ATOM 1412 C CA . PRO A 1 183 ? 15.657 13.190 -8.873 1.00 78.38 183 PRO A CA 1
ATOM 1413 C C . PRO A 1 183 ? 16.175 12.720 -10.235 1.00 78.38 183 PRO A C 1
ATOM 1415 O O . PRO A 1 183 ? 15.418 12.529 -11.191 1.00 78.38 183 PRO A O 1
ATOM 1418 N N . ALA A 1 184 ? 17.499 12.596 -10.351 1.00 78.81 184 ALA A N 1
ATOM 1419 C CA . ALA A 1 184 ? 18.201 12.233 -11.581 1.00 78.81 184 ALA A CA 1
ATOM 1420 C C . ALA A 1 184 ? 17.754 10.866 -12.139 1.00 78.81 184 ALA A C 1
ATOM 1422 O O . ALA A 1 184 ? 17.791 10.659 -13.351 1.00 78.81 184 ALA A O 1
ATOM 1423 N N . GLU A 1 185 ? 17.294 9.978 -11.261 1.00 82.50 185 GLU A N 1
ATOM 1424 C CA . GLU A 1 185 ? 16.779 8.641 -11.553 1.00 82.50 185 GLU A CA 1
ATOM 1425 C C . GLU A 1 185 ? 15.435 8.616 -12.293 1.00 82.50 185 GLU A C 1
ATOM 1427 O O . GLU A 1 185 ? 15.152 7.632 -12.969 1.00 82.50 185 GLU A O 1
ATOM 1432 N N . LEU A 1 186 ? 14.623 9.674 -12.189 1.00 86.94 186 LEU A N 1
ATOM 1433 C CA . LEU A 1 186 ? 13.329 9.740 -12.869 1.00 86.94 186 LEU A CA 1
ATOM 1434 C C . LEU A 1 186 ? 13.483 10.189 -14.331 1.00 86.94 186 LEU A C 1
ATOM 1436 O O . LEU A 1 186 ? 14.304 11.056 -14.622 1.00 86.94 186 LEU A O 1
ATOM 1440 N N . PRO A 1 187 ? 12.687 9.667 -15.268 1.00 90.00 187 PRO A N 1
ATOM 1441 C CA . PRO A 1 187 ? 12.682 10.145 -16.646 1.00 90.00 187 PRO A CA 1
ATOM 1442 C C . PRO A 1 187 ? 11.964 11.496 -16.760 1.00 90.00 187 PRO A C 1
ATOM 1444 O O . PRO A 1 187 ? 11.136 11.840 -15.922 1.00 90.00 187 PRO A O 1
ATOM 1447 N N . ASP A 1 188 ? 12.305 12.283 -17.776 1.00 89.31 188 ASP A N 1
ATOM 1448 C CA . ASP A 1 188 ? 11.660 13.563 -18.114 1.00 89.31 188 ASP A CA 1
ATOM 1449 C C . ASP A 1 188 ? 10.369 13.400 -18.937 1.00 89.31 188 ASP A C 1
ATOM 1451 O O . ASP A 1 188 ? 9.569 14.330 -19.025 1.00 89.31 188 ASP A O 1
ATOM 1455 N N . GLU A 1 189 ? 10.136 12.207 -19.481 1.00 90.25 189 GLU A N 1
ATOM 1456 C CA . GLU A 1 189 ? 8.878 11.783 -20.095 1.00 90.25 189 GLU A CA 1
ATOM 1457 C C . GLU A 1 189 ? 8.214 10.664 -19.268 1.00 90.25 189 GLU A C 1
ATOM 1459 O O . GLU A 1 189 ? 8.924 9.913 -18.591 1.00 90.25 189 GLU A O 1
ATOM 1464 N N . PRO A 1 190 ? 6.873 10.507 -19.324 1.00 92.94 190 PRO A N 1
ATOM 1465 C CA . PRO A 1 190 ? 6.155 9.427 -18.643 1.00 92.94 190 PRO A CA 1
ATOM 1466 C C . PRO A 1 190 ? 6.758 8.043 -18.914 1.00 92.94 190 PRO A C 1
ATOM 1468 O O . PRO A 1 190 ? 6.638 7.503 -20.015 1.00 92.94 190 PRO A O 1
ATOM 1471 N N . HIS A 1 191 ? 7.366 7.434 -17.894 1.00 95.56 191 HIS A N 1
ATOM 1472 C CA . HIS A 1 191 ? 7.824 6.051 -17.964 1.00 95.56 191 HIS A CA 1
ATOM 1473 C C . HIS A 1 191 ? 6.776 5.120 -17.387 1.00 95.56 191 HIS A C 1
ATOM 1475 O O . HIS A 1 191 ? 6.573 5.080 -16.176 1.00 95.56 191 HIS A O 1
ATOM 1481 N N . ARG A 1 192 ? 6.140 4.353 -18.272 1.00 96.50 192 ARG A N 1
ATOM 1482 C CA . ARG A 1 192 ? 5.168 3.324 -17.910 1.00 96.50 192 ARG A CA 1
ATOM 1483 C C . ARG A 1 192 ? 5.879 2.010 -17.613 1.00 96.50 192 ARG A C 1
ATOM 1485 O O . ARG A 1 192 ? 6.526 1.443 -18.497 1.00 96.50 192 ARG A O 1
ATOM 1492 N N . TRP A 1 193 ? 5.724 1.511 -16.393 1.00 97.44 193 TRP A N 1
ATOM 1493 C CA . TRP A 1 193 ? 6.315 0.241 -15.986 1.00 97.44 193 TRP A CA 1
ATOM 1494 C C . TRP A 1 193 ? 5.650 -0.947 -16.704 1.00 97.44 193 TRP A C 1
ATOM 1496 O O . TRP A 1 193 ? 4.423 -0.976 -16.838 1.00 97.44 193 TRP A O 1
ATOM 1506 N N . PRO A 1 194 ? 6.419 -1.957 -17.153 1.00 97.88 194 PRO A N 1
ATOM 1507 C CA . PRO A 1 194 ? 5.858 -3.195 -17.684 1.00 97.88 194 PRO A CA 1
ATOM 1508 C C . PRO A 1 194 ? 4.991 -3.941 -16.662 1.00 97.88 194 PRO A C 1
ATOM 1510 O O . PRO A 1 194 ? 5.259 -3.921 -15.459 1.00 97.88 194 PRO A O 1
ATOM 1513 N N . ALA A 1 195 ? 3.984 -4.662 -17.159 1.00 97.75 195 ALA A N 1
ATOM 1514 C CA . ALA A 1 195 ? 3.210 -5.591 -16.343 1.00 97.75 195 ALA A CA 1
ATOM 1515 C C . ALA A 1 195 ? 4.085 -6.755 -15.861 1.00 97.75 195 ALA A C 1
ATOM 1517 O O . ALA A 1 195 ? 4.964 -7.234 -16.582 1.00 97.75 195 ALA A O 1
ATOM 1518 N N . TRP A 1 196 ? 3.811 -7.245 -14.657 1.00 97.94 196 TRP A N 1
ATOM 1519 C CA . TRP A 1 196 ? 4.494 -8.407 -14.109 1.00 97.94 196 TRP A CA 1
ATOM 1520 C C . TRP A 1 196 ? 4.111 -9.668 -14.882 1.00 97.94 196 TRP A C 1
ATOM 1522 O O . TRP A 1 196 ? 2.939 -9.915 -15.185 1.00 97.94 196 TRP A O 1
ATOM 1532 N N . HIS A 1 197 ? 5.102 -10.509 -15.166 1.00 97.12 197 HIS A N 1
ATOM 1533 C CA . HIS A 1 197 ? 4.857 -11.793 -15.807 1.00 97.12 197 HIS A CA 1
ATOM 1534 C C . HIS A 1 197 ? 4.168 -12.753 -14.837 1.00 97.12 197 HIS A C 1
ATOM 1536 O O . HIS A 1 197 ? 4.521 -12.840 -13.661 1.00 97.12 197 HIS A O 1
ATOM 1542 N N . ARG A 1 198 ? 3.170 -13.488 -15.327 1.00 94.75 198 ARG A N 1
ATOM 1543 C CA . ARG A 1 198 ? 2.500 -14.542 -14.559 1.00 94.75 198 ARG A CA 1
ATOM 1544 C C . ARG A 1 198 ? 3.308 -15.833 -14.617 1.00 94.75 198 ARG A C 1
ATOM 1546 O O . ARG A 1 198 ? 3.875 -16.137 -15.661 1.00 94.75 198 ARG A O 1
ATOM 1553 N N . ARG A 1 199 ? 3.307 -16.603 -13.525 1.00 92.00 199 ARG A N 1
ATOM 1554 C CA . ARG A 1 199 ? 3.906 -17.947 -13.501 1.00 92.00 199 ARG A CA 1
ATOM 1555 C C . ARG A 1 199 ? 3.152 -18.863 -14.472 1.00 92.00 199 ARG A C 1
ATOM 1557 O O . ARG A 1 199 ? 1.921 -18.823 -14.507 1.00 92.00 199 ARG A O 1
ATOM 1564 N N . SER A 1 200 ? 3.889 -19.668 -15.236 1.00 78.69 200 SER A N 1
ATOM 1565 C CA . SER A 1 200 ? 3.352 -20.712 -16.125 1.00 78.69 200 SER A CA 1
ATOM 1566 C C . SER A 1 200 ? 2.752 -21.892 -15.370 1.00 78.69 200 SER A C 1
ATOM 1568 O O . SER A 1 200 ? 3.406 -22.318 -14.388 1.00 78.69 200 SER A O 1
#

InterPro domains:
  IPR045773 Protein of unknown function DUF6226 [PF19736] (12-199)

Sequence (200 aa):
MSAYRRPDVEIATFLDDEGRPVPYGTLQGDPPEEAYSRCAHPERFEPVVAVARALLEHLVATYEVERRDDVVDGRPTTVLTPAGGGAVLRLQIGGGPLPDARVAAGFRFEDIWPDCGCDACDDDVADLLDDLEHTVLSIVEGRLSEWREVPARDGSAAWTIHQRIEGPLGHDGGWWNHKAPFPAELPDEPHRWPAWHRRS

Foldseek 3Di:
DDDQDQDDDDQDFDADPVRHTQQALDDDDADDPVQQVDQPCLVSQLSVLRRLVSLVVCPVQWFQWDWDWDADPNFIKIWTHFPPFAWIWIWGQDPDPGRKIWIDIHQGDIDMVPPGRGSRDRDDSVVSSVLVVLVSVQSLQQQKKKAKADDPDPPQRKIKIWIWRDDPSIDTDIDIDRPDPDSPVGHHDIDGGHHTHTDD

Radius of gyration: 18.93 Å; Cα contacts (8 Å, |Δi|>4): 366; chains: 1; bounding box: 42×52×46 Å

Solvent-accessible surface area (backbone atoms only — not comparable to full-atom values): 11572 Å² total; per-residue (Å²): 135,81,76,89,72,84,71,96,67,84,85,79,87,50,62,45,100,86,69,46,75,55,54,70,44,63,68,78,80,83,63,60,77,68,28,66,79,32,54,91,62,51,72,72,32,44,51,42,36,54,45,52,50,53,49,52,54,46,48,64,73,44,32,40,54,51,79,46,79,50,72,55,99,89,28,65,28,43,36,37,43,35,44,86,68,16,49,41,37,35,41,29,70,37,88,58,100,43,41,21,31,35,45,34,35,58,94,74,51,68,52,54,40,66,83,68,72,26,64,49,56,59,61,35,63,69,57,53,47,53,48,53,53,49,52,57,53,31,40,48,62,24,32,34,28,40,23,34,48,67,70,88,81,82,81,66,72,38,36,33,41,39,37,36,36,64,60,98,84,48,48,80,47,77,50,77,44,67,82,61,82,78,69,77,90,49,41,77,54,82,45,66,31,39,43,46,40,63,57,131

Mean predicted aligned error: 5.68 Å

pLDDT: mean 89.51, std 10.6, range [53.84, 98.69]

Organism: NCBI:txid2041